Protein AF-A8ZMS3-F1 (afdb_monomer)

Secondary structure (DSSP, 8-state):
----S-SSSSSTT---TT--S---------------SS-----HHHHHHTS---HHHHHHHHHH---HHHHHHHHHHHHHHTT--HHHHHHHHT--HHHHHHHHHHHHHHHHHHHHS-----PPPSS-HHHHHHHHHHHHH--GGGGT-S-SS--HHHHHHHHHHHH-----HHHHHHHHHHTTPPPPP-----TT--HHHHHHHHHHHHHHHHHT--

Solvent-accessible surface area (backbone atoms only — not comparable to full-atom values): 14138 Å² total; per-residue (Å²): 138,87,86,75,96,76,76,82,80,77,76,81,84,80,77,77,96,74,83,85,75,92,75,90,78,84,76,82,74,84,82,79,90,64,99,70,91,76,77,77,80,69,60,66,67,56,63,53,67,74,47,89,80,60,67,69,60,48,51,52,53,50,70,73,43,84,51,65,74,51,39,50,53,53,51,44,54,49,44,47,71,76,66,48,51,70,66,58,43,22,64,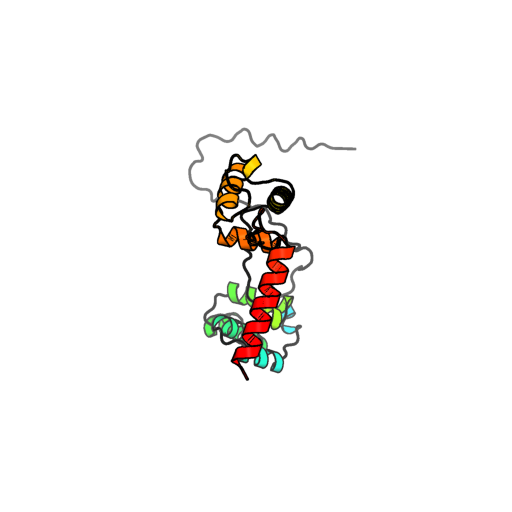75,69,70,47,54,66,70,56,52,49,54,49,50,52,34,32,72,76,44,36,72,65,44,54,63,50,76,85,77,80,76,71,79,66,92,59,52,75,66,53,51,49,52,51,52,50,45,68,74,75,52,53,41,52,82,74,75,36,99,41,89,63,91,42,47,70,57,50,30,53,52,38,31,75,73,68,73,41,89,58,55,44,71,57,48,53,50,51,37,48,78,71,72,47,77,91,76,77,87,71,90,74,60,92,84,62,54,70,64,62,52,51,54,51,55,53,50,54,53,54,54,61,59,65,78,77,114

Radius of gyration: 32.68 Å; Cα contacts (8 Å, |Δi|>4): 108; chains: 1; bounding box: 71×98×70 Å

Foldseek 3Di:
DDDDPPDPPPPPPDDDDPPPDDDPDPDDDDDDDDPPPPPPDDPLLVLLQVDDDDPVVLVVLCVVDPDLVLNLLSVLSVVVNVVDDLVVSCVVSVHDSVVSVVSSVQCSVPNSVSSNDDPPPDDPDLDDPVRLVVLVCCQVPHALVVVVDPDRHDALVSSQVVCCVPVVDHDDSVVVVVSCVVVVHDDDDDDPPPPPDDPVVVVVVVVVVVVVVVVVVD

Mean predicted aligned error: 17.51 Å

Sequence (218 aa):
MFTSRRTYLQIANNCPRNWRRSVTFTYSLPAVKWGKEQIVTLNRTQAFLDKPFDADEWQKFYYRNQQHYIRQRLTAIKLLNEGHSRTQVSEQVGCSYDTLTRWMDKYLDGGLQGLVQPIRHQKPSRLSPEEQQQLKEMVLTQRPTDYGIDRNMWTGAILAVVIEQRFEVQLKDSRIYELLSELGLSYQRAHRDYANADLNAQKEWVAAVKKTAITTIG

InterPro domains:
  IPR009057 Homedomain-like superfamily [SSF46689] (58-184)
  IPR025959 Winged helix-turn helix domain [PF13592] (151-207)
  IPR047655 Transposase IS630-like [NF033545] (73-209)

Structure (mmCIF, N/CA/C/O backbone):
data_AF-A8ZMS3-F1
#
_entry.id   AF-A8ZMS3-F1
#
loop_
_atom_site.group_PDB
_atom_site.id
_atom_site.type_symbol
_atom_site.label_atom_id
_atom_site.label_alt_id
_atom_site.label_comp_id
_atom_site.label_asym_id
_atom_site.label_entity_id
_atom_site.label_seq_id
_atom_site.pdbx_PDB_ins_code
_atom_site.Cartn_x
_atom_site.Cartn_y
_atom_site.Cartn_z
_atom_site.occupancy
_atom_site.B_iso_or_equiv
_atom_site.auth_seq_id
_atom_site.auth_comp_id
_atom_site.auth_asym_id
_atom_site.auth_atom_id
_atom_site.pdbx_PDB_model_num
ATOM 1 N N . MET A 1 1 ? -38.799 35.268 -16.397 1.00 34.97 1 MET A N 1
ATOM 2 C CA . MET A 1 1 ? -38.296 36.649 -16.242 1.00 34.97 1 MET A CA 1
ATOM 3 C C . MET A 1 1 ? -37.119 36.621 -15.284 1.00 34.97 1 MET A C 1
ATOM 5 O O . MET A 1 1 ? -37.271 36.188 -14.152 1.00 34.97 1 MET A O 1
ATOM 9 N N . PHE A 1 2 ? -35.941 36.961 -15.802 1.00 36.69 2 PHE A N 1
ATOM 10 C CA . PHE A 1 2 ? -34.654 36.986 -15.110 1.00 36.69 2 PHE A CA 1
ATOM 11 C C . PHE A 1 2 ? -34.496 38.278 -14.300 1.00 36.69 2 PHE A C 1
ATOM 13 O O . PHE A 1 2 ? -34.691 39.358 -14.850 1.00 36.69 2 PHE A O 1
ATOM 20 N N . THR A 1 3 ? -34.001 38.186 -13.067 1.00 41.06 3 THR A N 1
ATOM 21 C CA . THR A 1 3 ? -33.367 39.311 -12.357 1.00 41.06 3 THR A CA 1
ATOM 22 C C . THR A 1 3 ? -31.949 38.922 -11.921 1.00 41.06 3 THR A C 1
ATOM 24 O O . THR A 1 3 ? -31.677 38.453 -10.826 1.00 41.06 3 THR A O 1
ATOM 27 N N . SER A 1 4 ? -31.078 39.051 -12.924 1.00 33.84 4 SER A N 1
ATOM 28 C CA . SER A 1 4 ? -29.638 39.349 -12.993 1.00 33.84 4 SER A CA 1
ATOM 29 C C . SER A 1 4 ? -28.731 39.364 -11.741 1.00 33.84 4 SER A C 1
ATOM 31 O O . SER A 1 4 ? -28.945 40.076 -10.763 1.00 33.84 4 SER A O 1
ATOM 33 N N . ARG A 1 5 ? -27.577 38.702 -11.931 1.00 44.56 5 ARG A N 1
ATOM 34 C CA . ARG A 1 5 ? -26.340 38.594 -11.130 1.00 44.56 5 ARG A CA 1
ATOM 35 C C . ARG A 1 5 ? -25.535 39.908 -10.957 1.00 44.56 5 ARG A C 1
ATOM 37 O O . ARG A 1 5 ? -24.310 39.881 -11.058 1.00 44.56 5 ARG A O 1
ATOM 44 N N . ARG A 1 6 ? -26.160 41.070 -10.725 1.00 41.72 6 ARG A N 1
ATOM 45 C CA . ARG A 1 6 ? -25.458 42.380 -10.789 1.00 41.72 6 ARG A CA 1
ATOM 46 C C . ARG A 1 6 ? -25.377 43.185 -9.484 1.00 41.72 6 ARG A C 1
ATOM 48 O O . ARG A 1 6 ? -25.112 44.377 -9.541 1.00 41.72 6 ARG A O 1
ATOM 55 N N . THR A 1 7 ? -25.527 42.557 -8.320 1.00 45.03 7 THR A N 1
ATOM 56 C CA . THR A 1 7 ? -25.458 43.262 -7.017 1.00 45.03 7 THR A CA 1
ATOM 57 C C . THR A 1 7 ? -24.271 42.874 -6.131 1.00 45.03 7 THR A C 1
ATOM 59 O O . THR A 1 7 ? -24.041 43.519 -5.116 1.00 45.03 7 THR A O 1
ATOM 62 N N . TYR A 1 8 ? -23.459 41.882 -6.514 1.00 39.19 8 TYR A N 1
ATOM 63 C CA . TYR A 1 8 ? -22.364 41.390 -5.658 1.00 39.19 8 TYR A CA 1
ATOM 64 C C . TYR A 1 8 ? -20.987 42.033 -5.902 1.00 39.19 8 TYR A C 1
ATOM 66 O O . TYR A 1 8 ? -20.044 41.741 -5.174 1.00 39.19 8 TYR A O 1
ATOM 74 N N . LEU A 1 9 ? -20.851 42.939 -6.878 1.00 44.44 9 LEU A N 1
ATOM 75 C CA . LEU A 1 9 ? -19.560 43.544 -7.253 1.00 44.44 9 LEU A CA 1
ATOM 76 C C . LEU A 1 9 ? -19.356 44.997 -6.783 1.00 44.44 9 LEU A C 1
ATOM 78 O O . LEU A 1 9 ? -18.395 45.634 -7.201 1.00 44.44 9 LEU A O 1
ATOM 82 N N . GLN A 1 10 ? -20.202 45.530 -5.893 1.00 39.47 10 GLN A N 1
ATOM 83 C CA . GLN A 1 10 ? -20.071 46.918 -5.405 1.00 39.47 10 GLN A CA 1
ATOM 84 C C . GLN A 1 10 ? -19.519 47.084 -3.980 1.00 39.47 10 GLN A C 1
ATOM 86 O O . GLN A 1 10 ? -19.280 48.214 -3.570 1.00 39.47 10 GLN A O 1
ATOM 91 N N . ILE A 1 11 ? -19.229 46.007 -3.242 1.00 44.97 11 ILE A N 1
ATOM 92 C CA . ILE A 1 11 ? -18.698 46.117 -1.863 1.00 44.97 11 ILE A CA 1
ATOM 93 C C . ILE A 1 11 ? -17.160 45.959 -1.807 1.00 44.97 11 ILE A C 1
ATOM 95 O O . ILE A 1 11 ? -16.529 46.296 -0.811 1.00 44.97 11 ILE A O 1
ATOM 99 N N . ALA A 1 12 ? -16.509 45.539 -2.897 1.00 43.53 12 ALA A N 1
ATOM 100 C CA . ALA A 1 12 ? -15.079 45.205 -2.891 1.00 43.53 12 ALA A CA 1
ATOM 101 C C . ALA A 1 12 ? -14.102 46.379 -3.139 1.00 43.53 12 ALA A C 1
ATOM 103 O O . ALA A 1 12 ? -12.896 46.160 -3.099 1.00 43.53 12 ALA A O 1
ATOM 104 N N . ASN A 1 13 ? -14.572 47.612 -3.365 1.00 42.66 13 ASN A N 1
ATOM 105 C CA . ASN A 1 13 ? -13.703 48.731 -3.780 1.00 42.66 13 ASN A CA 1
ATOM 106 C C . ASN A 1 13 ? -13.554 49.869 -2.759 1.00 42.66 13 ASN A C 1
ATOM 108 O O . ASN A 1 13 ? -13.139 50.963 -3.129 1.00 42.66 13 ASN A O 1
ATOM 112 N N . ASN A 1 14 ? -13.845 49.638 -1.476 1.00 49.97 14 ASN A N 1
ATOM 113 C CA . ASN A 1 14 ? -13.653 50.674 -0.456 1.00 49.97 14 ASN A CA 1
ATOM 114 C C . ASN A 1 14 ? -13.087 50.123 0.863 1.00 49.97 14 ASN A C 1
ATOM 116 O O . ASN A 1 14 ? -13.678 50.295 1.925 1.00 49.97 14 ASN A O 1
ATOM 120 N N . CYS A 1 15 ? -11.943 49.430 0.799 1.00 39.50 15 CYS A N 1
ATOM 121 C CA . CYS A 1 15 ? -11.230 48.972 1.994 1.00 39.50 15 CYS A CA 1
ATOM 122 C C . CYS A 1 15 ? -9.892 49.731 2.157 1.00 39.50 15 CYS A C 1
ATOM 124 O O . CYS A 1 15 ? -9.019 49.620 1.290 1.00 39.50 15 CYS A O 1
ATOM 126 N N . PRO A 1 16 ? -9.708 50.518 3.235 1.00 39.72 16 PRO A N 1
ATOM 127 C CA . PRO A 1 16 ? -8.514 51.333 3.449 1.00 39.72 16 PRO A CA 1
ATOM 128 C C . PRO A 1 16 ? -7.258 50.507 3.784 1.00 39.72 16 PRO A C 1
ATOM 130 O O . PRO A 1 16 ? -7.298 49.466 4.438 1.00 39.72 16 PRO A O 1
ATOM 133 N N . ARG A 1 17 ? -6.104 51.022 3.340 1.00 45.78 17 ARG A N 1
ATOM 134 C CA . ARG A 1 17 ? -4.783 50.363 3.251 1.00 45.78 17 ARG A CA 1
ATOM 135 C C . ARG A 1 17 ? -4.076 50.017 4.582 1.00 45.78 17 ARG A C 1
ATOM 137 O O . ARG A 1 17 ? -2.930 49.580 4.526 1.00 45.78 17 ARG A O 1
ATOM 144 N N . ASN A 1 18 ? -4.693 50.192 5.758 1.00 37.78 18 ASN A N 1
ATOM 145 C CA . ASN A 1 18 ? -4.006 50.062 7.061 1.00 37.78 18 ASN A CA 1
ATOM 146 C C . ASN A 1 18 ? -4.413 48.860 7.943 1.00 37.78 18 ASN A C 1
ATOM 148 O O . ASN A 1 18 ? -3.916 48.743 9.060 1.00 37.78 18 ASN A O 1
ATOM 152 N N . TRP A 1 19 ? -5.209 47.906 7.453 1.00 40.38 19 TRP A N 1
ATOM 153 C CA . TRP A 1 19 ? -5.591 46.701 8.215 1.00 40.38 19 TRP A CA 1
ATOM 154 C C . TRP A 1 19 ? -4.560 45.554 8.127 1.00 40.38 19 TRP A C 1
ATOM 156 O O . TRP A 1 19 ? -4.887 44.400 7.862 1.00 40.38 19 TRP A O 1
ATOM 166 N N . ARG A 1 20 ? -3.280 45.861 8.390 1.00 43.69 20 ARG A N 1
ATOM 167 C CA . ARG A 1 20 ? -2.259 44.859 8.757 1.00 43.69 20 ARG A CA 1
ATOM 168 C C . ARG A 1 20 ? -2.109 44.832 10.277 1.00 43.69 20 ARG A C 1
ATOM 170 O O . ARG A 1 20 ? -1.192 45.453 10.801 1.00 43.69 20 ARG A O 1
ATOM 177 N N . ARG A 1 21 ? -3.003 44.119 10.966 1.00 36.97 21 ARG A N 1
ATOM 178 C CA . ARG A 1 21 ? -2.779 43.400 12.241 1.00 36.97 21 ARG A CA 1
ATOM 179 C C . ARG A 1 21 ? -4.127 42.871 12.746 1.00 36.97 21 ARG A C 1
ATOM 181 O O . ARG A 1 21 ? -5.060 43.638 12.929 1.00 36.97 21 ARG A O 1
ATOM 188 N N . SER A 1 22 ? -4.170 41.559 12.979 1.00 34.62 22 SER A N 1
ATOM 189 C CA . SER A 1 22 ? -5.151 40.868 13.829 1.00 34.62 22 SER A CA 1
ATOM 190 C C . SER A 1 22 ? -6.577 40.686 13.290 1.00 34.62 22 SER A C 1
ATOM 192 O O . SER A 1 22 ? -7.504 41.278 13.820 1.00 34.62 22 SER A O 1
ATOM 194 N N . VAL A 1 23 ? -6.775 39.766 12.336 1.00 34.84 23 VAL A N 1
ATOM 195 C CA . VAL A 1 23 ? -8.010 38.955 12.246 1.00 34.84 23 VAL A CA 1
ATOM 196 C C . VAL A 1 23 ? -7.633 37.572 11.707 1.00 34.84 23 VAL A C 1
ATOM 198 O O . VAL A 1 23 ? -7.021 37.462 10.645 1.00 34.84 23 VAL A O 1
ATOM 201 N N . THR A 1 24 ? -7.952 36.511 12.449 1.00 35.41 24 THR A N 1
ATOM 202 C CA . THR A 1 24 ? -7.773 35.117 12.022 1.00 35.41 24 THR A CA 1
ATOM 203 C C . THR A 1 24 ? -8.664 34.830 10.822 1.00 35.41 24 THR A C 1
ATOM 205 O O . THR A 1 24 ? -9.880 34.709 10.944 1.00 35.41 24 THR A O 1
ATOM 208 N N . PHE A 1 25 ? -8.040 34.747 9.651 1.00 30.20 25 PHE A N 1
ATOM 209 C CA . PHE A 1 25 ? -8.692 34.423 8.394 1.00 30.20 25 PHE A CA 1
ATOM 210 C C . PHE A 1 25 ? -9.037 32.929 8.376 1.00 30.20 25 PHE A C 1
ATOM 212 O O . PHE A 1 25 ? -8.154 32.074 8.289 1.00 30.20 25 PHE A O 1
ATOM 219 N N . THR A 1 26 ? -10.323 32.598 8.458 1.00 36.59 26 THR A N 1
ATOM 220 C CA . THR A 1 26 ? -10.833 31.258 8.161 1.00 36.59 26 THR A CA 1
ATOM 221 C C . THR A 1 26 ? -10.737 31.021 6.653 1.00 36.59 26 THR A C 1
ATOM 223 O O . THR A 1 26 ? -11.640 31.351 5.890 1.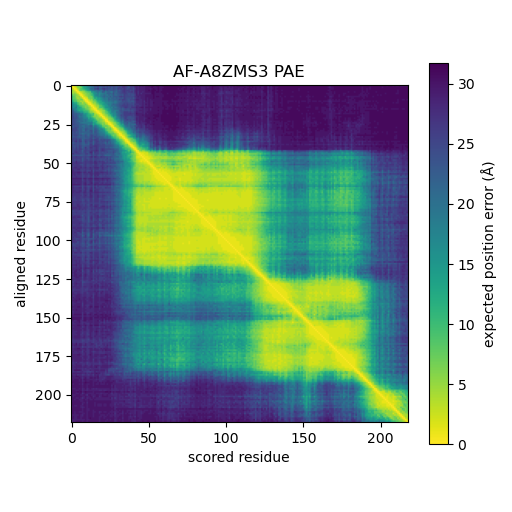00 36.59 26 THR A O 1
ATOM 226 N N . TYR A 1 27 ? -9.619 30.456 6.191 1.00 34.69 27 TYR A N 1
ATOM 227 C CA . TYR A 1 27 ? -9.530 29.957 4.820 1.00 34.69 27 TYR A CA 1
ATOM 228 C C . TYR A 1 27 ? -10.245 28.607 4.721 1.00 34.69 27 TYR A C 1
ATOM 230 O O . TYR A 1 27 ? -9.748 27.570 5.155 1.00 34.69 27 TYR A O 1
ATOM 238 N N . SER A 1 28 ? -11.428 28.656 4.110 1.00 37.72 28 SER A N 1
ATOM 239 C CA . SER A 1 28 ? -12.082 27.534 3.444 1.00 37.72 28 SER A CA 1
ATOM 240 C C . SER A 1 28 ? -11.129 26.939 2.398 1.00 37.72 28 SER A C 1
ATOM 242 O O . SER A 1 28 ? -10.925 27.527 1.337 1.00 37.72 28 SER A O 1
ATOM 244 N N . LEU A 1 29 ? -10.544 25.776 2.689 1.00 37.22 29 LEU A N 1
ATOM 245 C CA . LEU A 1 29 ? -9.852 24.953 1.694 1.00 37.22 29 LEU A CA 1
ATOM 246 C C . LEU A 1 29 ? -10.890 24.229 0.812 1.00 37.22 29 LEU A C 1
ATOM 248 O O . LEU A 1 29 ? -11.883 23.725 1.343 1.00 37.22 29 LEU A O 1
ATOM 252 N N . PRO A 1 30 ? -10.699 24.164 -0.519 1.00 31.25 30 PRO A N 1
ATOM 253 C CA . PRO A 1 30 ? -11.672 23.574 -1.426 1.00 31.25 30 PRO A CA 1
ATOM 254 C C . PRO A 1 30 ? -11.762 22.054 -1.262 1.00 31.25 30 PRO A C 1
ATOM 256 O O . PRO A 1 30 ? -10.770 21.340 -1.109 1.00 31.25 30 PRO A O 1
ATOM 259 N N . ALA A 1 31 ? -13.004 21.585 -1.315 1.00 30.45 31 ALA A N 1
ATOM 260 C CA . ALA A 1 31 ? -13.418 20.205 -1.167 1.00 30.45 31 ALA A CA 1
ATOM 261 C C . ALA A 1 31 ? -12.789 19.289 -2.229 1.00 30.45 31 ALA A C 1
ATOM 263 O O . ALA A 1 31 ? -13.113 19.356 -3.415 1.00 30.45 31 ALA A O 1
ATOM 264 N N . VAL A 1 32 ? -11.946 18.362 -1.775 1.00 32.56 32 VAL A N 1
ATOM 265 C CA . VAL A 1 32 ? -11.619 17.144 -2.520 1.00 32.56 32 VAL A CA 1
ATOM 266 C C . VAL A 1 32 ? -12.882 16.282 -2.538 1.00 32.56 32 VAL A C 1
ATOM 268 O O . VAL A 1 32 ? -13.326 15.803 -1.491 1.00 32.56 32 VAL A O 1
ATOM 271 N N . LYS A 1 33 ? -13.486 16.125 -3.722 1.00 32.88 33 LYS A N 1
ATOM 272 C CA . LYS A 1 33 ? -14.653 15.267 -3.952 1.00 32.88 33 LYS A CA 1
ATOM 273 C C . LYS A 1 33 ? -14.306 13.811 -3.630 1.00 32.88 33 LYS A C 1
ATOM 275 O O . LYS A 1 33 ? -13.751 13.098 -4.455 1.00 32.88 33 LYS A O 1
ATOM 280 N N . TRP A 1 34 ? -14.687 13.372 -2.440 1.00 29.45 34 TRP A N 1
ATOM 281 C CA . TRP A 1 34 ? -14.987 11.971 -2.167 1.00 29.45 34 TRP A CA 1
ATOM 282 C C . TRP A 1 34 ? -16.506 11.884 -2.077 1.00 29.45 34 TRP A C 1
ATOM 284 O O . TRP A 1 34 ? -17.107 12.717 -1.400 1.00 29.45 34 TRP A O 1
ATOM 294 N N . GLY A 1 35 ? -17.125 10.946 -2.795 1.00 32.25 35 GLY A N 1
ATOM 295 C CA . GLY A 1 35 ? -18.575 10.739 -2.792 1.00 32.25 35 GLY A CA 1
ATOM 296 C C . GLY A 1 35 ? -19.093 10.483 -1.375 1.00 32.25 35 GLY A C 1
ATOM 297 O O . GLY A 1 35 ? -19.033 9.363 -0.884 1.00 32.25 35 GLY A O 1
ATOM 298 N N . LYS A 1 36 ? -19.554 11.546 -0.709 1.00 37.19 36 LYS A N 1
ATOM 299 C CA . LYS A 1 36 ? -19.982 11.588 0.699 1.00 37.19 36 LYS A CA 1
ATOM 300 C C . LYS A 1 36 ? -21.463 11.960 0.839 1.00 37.19 36 LYS A C 1
ATOM 302 O O . LYS A 1 36 ? -21.862 12.506 1.859 1.00 37.19 36 LYS A O 1
ATOM 307 N N . GLU A 1 37 ? -22.290 11.686 -0.165 1.00 35.41 37 GLU A N 1
ATOM 308 C CA . GLU A 1 37 ? -23.693 12.142 -0.183 1.00 35.41 37 GLU A CA 1
ATOM 309 C C . GLU A 1 37 ? -24.714 11.115 0.346 1.00 35.41 37 GLU A C 1
ATOM 311 O O . GLU A 1 37 ? -25.909 11.250 0.104 1.00 35.41 37 GLU A O 1
ATOM 316 N N . GLN A 1 38 ? -24.288 10.113 1.127 1.00 35.47 38 GLN A N 1
ATOM 317 C CA . GLN A 1 38 ? -25.223 9.185 1.797 1.00 35.47 38 GLN A CA 1
ATOM 318 C C . GLN A 1 38 ? -24.937 8.921 3.287 1.00 35.47 38 GLN A C 1
ATOM 320 O O . GLN A 1 38 ? -25.771 8.311 3.947 1.00 35.47 38 GLN A O 1
ATOM 325 N N . ILE A 1 39 ? -23.839 9.408 3.883 1.00 42.03 39 ILE A N 1
ATOM 326 C CA . ILE A 1 39 ? -23.617 9.247 5.338 1.00 42.03 39 ILE A CA 1
ATOM 327 C C . ILE A 1 39 ? -24.180 10.467 6.069 1.00 42.03 39 ILE A C 1
ATOM 329 O O . ILE A 1 39 ? -23.466 11.260 6.683 1.00 42.03 39 ILE A O 1
ATOM 333 N N . VAL A 1 40 ? -25.492 10.645 5.957 1.00 39.50 40 VAL A N 1
ATOM 334 C CA . VAL A 1 40 ? -26.246 11.569 6.800 1.00 39.50 40 VAL A CA 1
ATOM 335 C C . VAL A 1 40 ? -26.291 10.948 8.200 1.00 39.50 40 VAL A C 1
ATOM 337 O O . VAL A 1 40 ? -27.055 10.029 8.459 1.00 39.50 40 VAL A O 1
ATOM 340 N N . THR A 1 41 ? -25.377 11.389 9.070 1.00 40.28 41 THR A N 1
ATOM 341 C CA . THR A 1 41 ? -25.438 11.284 10.543 1.00 40.28 41 THR A 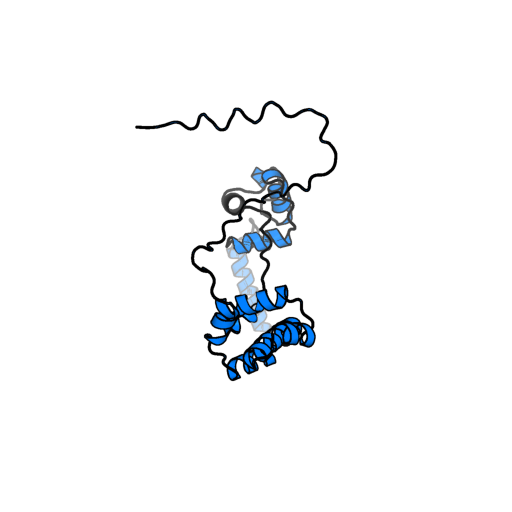CA 1
ATOM 342 C C . THR A 1 41 ? -25.977 9.969 11.124 1.00 40.28 41 THR A C 1
ATOM 344 O O . THR A 1 41 ? -26.912 9.977 11.921 1.00 40.28 41 THR A O 1
ATOM 347 N N . LEU A 1 42 ? -25.352 8.835 10.810 1.00 47.88 42 LEU A N 1
ATOM 348 C CA . LEU A 1 42 ? -25.448 7.673 11.694 1.00 47.88 42 LEU A CA 1
ATOM 349 C C . LEU A 1 42 ? -24.483 7.887 12.862 1.00 47.88 42 LEU A C 1
ATOM 351 O O . LEU A 1 42 ? -23.306 8.212 12.670 1.00 47.88 42 LEU A O 1
ATOM 355 N N . ASN A 1 43 ? -24.976 7.729 14.089 1.00 75.44 43 ASN A N 1
ATOM 356 C CA . ASN A 1 43 ? -24.116 7.612 15.257 1.00 75.44 43 ASN A CA 1
ATOM 357 C C . ASN A 1 43 ? -23.172 6.427 14.991 1.00 75.44 43 ASN A C 1
ATOM 359 O O . ASN A 1 43 ? -23.629 5.291 14.925 1.00 75.44 43 ASN A O 1
ATOM 363 N N . ARG A 1 44 ? -21.873 6.682 14.768 1.00 73.44 44 ARG A N 1
ATOM 364 C CA . ARG A 1 44 ? -20.880 5.642 14.410 1.00 73.44 44 ARG A CA 1
ATOM 365 C C . ARG A 1 44 ? -20.904 4.459 15.375 1.00 73.44 44 ARG A C 1
ATOM 367 O O . ARG A 1 44 ? -20.634 3.335 14.977 1.00 73.44 44 ARG A O 1
ATOM 374 N N . THR A 1 45 ? -21.238 4.733 16.633 1.00 76.50 45 THR A N 1
ATOM 375 C CA . THR A 1 45 ? -21.421 3.728 17.676 1.00 76.50 45 THR A CA 1
ATOM 376 C C . THR A 1 45 ? -22.568 2.777 17.341 1.00 76.50 45 THR A C 1
ATOM 378 O O . THR A 1 45 ? -22.386 1.574 17.444 1.00 76.50 45 THR A O 1
ATOM 381 N N . GLN A 1 46 ? -23.707 3.289 16.866 1.00 78.44 46 GLN A N 1
ATOM 382 C CA . GLN A 1 46 ? -24.844 2.461 16.459 1.00 78.44 46 GLN A CA 1
ATOM 383 C C . GLN A 1 46 ? -24.486 1.587 15.254 1.00 78.44 46 GLN A C 1
ATOM 385 O O . GLN A 1 46 ? -24.628 0.374 15.318 1.00 78.44 46 GLN A O 1
ATOM 390 N N . ALA A 1 47 ? -23.899 2.185 14.211 1.00 83.25 47 ALA A N 1
ATOM 391 C CA . ALA A 1 47 ? -23.475 1.445 13.020 1.00 83.25 47 ALA A CA 1
ATOM 392 C C . ALA A 1 47 ? -22.453 0.335 13.337 1.00 83.25 47 ALA A C 1
ATOM 394 O O . ALA A 1 47 ? -22.416 -0.691 12.665 1.00 83.25 47 ALA A O 1
ATOM 395 N N . PHE A 1 48 ? -21.610 0.541 14.356 1.00 85.56 48 PHE A N 1
ATOM 396 C CA . PHE A 1 48 ? -20.666 -0.467 14.832 1.00 85.56 48 PHE A CA 1
ATOM 397 C C . PHE A 1 48 ? -21.359 -1.616 15.567 1.00 85.56 48 PHE A C 1
ATOM 399 O O . PHE A 1 48 ? -21.000 -2.767 15.338 1.00 85.56 48 PHE A O 1
ATOM 406 N N . LEU A 1 49 ? -22.345 -1.311 16.415 1.00 81.94 49 LEU A N 1
ATOM 407 C CA . LEU A 1 49 ? -23.113 -2.310 17.162 1.00 81.94 49 LEU A CA 1
ATOM 408 C C . LEU A 1 49 ? -24.014 -3.157 16.255 1.00 81.94 49 LEU A C 1
ATOM 410 O O . LEU A 1 49 ? -24.173 -4.347 16.502 1.00 81.94 49 LEU A O 1
ATOM 414 N N . ASP A 1 50 ? -24.557 -2.568 15.189 1.00 83.69 50 ASP A N 1
ATOM 415 C CA . ASP A 1 50 ? -25.412 -3.277 14.228 1.00 83.69 50 ASP A CA 1
ATOM 416 C C . ASP A 1 50 ? -24.623 -4.298 13.382 1.00 83.69 50 ASP A C 1
ATOM 418 O O . ASP A 1 50 ? -25.205 -5.187 12.756 1.00 83.69 50 ASP A O 1
ATOM 422 N N . LYS A 1 51 ? -23.288 -4.185 13.339 1.00 84.50 51 LYS A N 1
ATOM 423 C CA . LYS A 1 51 ? -22.432 -5.062 12.541 1.00 84.50 51 LYS A CA 1
ATOM 424 C C . LYS A 1 51 ? -22.051 -6.320 13.334 1.00 84.50 51 LYS A C 1
ATOM 426 O O . LYS A 1 51 ? -21.390 -6.198 14.367 1.00 84.50 51 LYS A O 1
ATOM 431 N N . PRO A 1 52 ? -22.369 -7.534 12.841 1.00 83.31 52 PRO A N 1
ATOM 432 C CA . PRO A 1 52 ? -22.010 -8.764 13.536 1.00 83.31 52 PRO A CA 1
ATOM 433 C C . PRO A 1 52 ? -20.489 -8.907 13.625 1.00 83.31 52 PRO A C 1
ATOM 435 O O . PRO A 1 52 ? -19.765 -8.618 12.669 1.00 83.31 52 PRO A O 1
ATOM 438 N N . PHE A 1 53 ? -20.013 -9.356 14.782 1.00 88.56 53 PHE A N 1
ATOM 439 C CA . PHE A 1 53 ? -18.603 -9.619 15.043 1.00 88.56 53 PHE A CA 1
ATOM 440 C C . PHE A 1 53 ? -18.383 -11.118 15.199 1.00 88.56 53 PHE A C 1
ATOM 442 O O . PHE A 1 53 ? -18.918 -11.742 16.114 1.00 88.56 53 PHE A O 1
ATOM 449 N N . ASP A 1 54 ? -17.590 -11.682 14.294 1.00 90.12 54 ASP A N 1
ATOM 450 C CA . ASP A 1 54 ? -17.182 -13.080 14.340 1.00 90.12 54 ASP A CA 1
ATOM 451 C C . ASP A 1 54 ? -15.878 -13.208 15.149 1.00 90.12 54 ASP A C 1
ATOM 453 O O . ASP A 1 54 ? -14.796 -12.788 14.719 1.00 90.12 54 ASP A O 1
ATOM 457 N N . ALA A 1 55 ? -15.993 -13.773 16.353 1.00 90.56 55 ALA A N 1
ATOM 458 C CA . ALA A 1 55 ? -14.865 -13.974 17.257 1.00 90.56 55 ALA A CA 1
ATOM 459 C C . ALA A 1 55 ? -13.860 -15.017 16.731 1.00 90.56 55 ALA A C 1
ATOM 461 O O . ALA A 1 55 ? -12.652 -14.862 16.945 1.00 90.56 55 ALA A O 1
ATOM 462 N N . ASP A 1 56 ? -14.327 -16.033 16.001 1.00 91.25 56 ASP A N 1
ATOM 463 C CA . ASP A 1 56 ? -13.473 -17.076 15.427 1.00 91.25 56 ASP A CA 1
ATOM 464 C C . ASP A 1 56 ? -12.670 -16.518 14.250 1.00 91.25 56 ASP A C 1
ATOM 466 O O . ASP A 1 56 ? -11.472 -16.788 14.098 1.00 91.25 56 ASP A O 1
ATOM 470 N N . GLU A 1 57 ? -13.308 -15.698 13.413 1.00 90.12 57 GLU A N 1
ATOM 471 C CA . GLU A 1 57 ? -12.638 -14.981 12.332 1.00 90.12 57 GLU A CA 1
ATOM 472 C C . GLU A 1 57 ? -11.589 -14.004 12.886 1.00 90.12 57 GLU A C 1
ATOM 474 O O . GLU A 1 57 ? -10.445 -13.972 12.411 1.00 90.12 57 GLU A O 1
ATOM 479 N N . TRP A 1 58 ? -11.929 -13.267 13.947 1.00 93.38 58 TRP A N 1
ATOM 480 C CA . TRP A 1 58 ? -10.987 -12.389 14.639 1.00 93.38 58 TRP A CA 1
ATOM 481 C C . TRP A 1 58 ? -9.762 -13.158 15.136 1.00 93.38 58 TRP A C 1
ATOM 483 O O . TRP A 1 58 ? -8.624 -12.736 14.899 1.00 93.38 58 TRP A O 1
ATOM 493 N N . GLN A 1 59 ? -9.977 -14.318 15.761 1.00 93.44 59 GLN A N 1
ATOM 494 C CA . GLN A 1 59 ? -8.907 -15.158 16.285 1.00 93.44 59 GLN A CA 1
ATOM 495 C C . GLN A 1 59 ? -7.980 -15.643 15.162 1.00 93.44 59 GLN A C 1
ATOM 497 O O . GLN A 1 59 ? -6.753 -15.530 15.272 1.00 93.44 59 GLN A O 1
ATOM 502 N N . LYS A 1 60 ? -8.544 -16.099 14.036 1.00 93.56 60 LYS A N 1
ATOM 503 C CA . LYS A 1 60 ? -7.773 -16.487 12.842 1.00 93.56 60 LYS A CA 1
ATOM 504 C C . LYS A 1 60 ? -6.898 -15.336 12.343 1.00 93.56 60 LYS A C 1
ATOM 506 O O . LYS A 1 60 ? -5.706 -15.535 12.094 1.00 93.56 60 LYS A O 1
ATOM 511 N N . PHE A 1 61 ? -7.446 -14.125 12.224 1.00 92.31 61 PHE A N 1
ATOM 512 C CA . PHE A 1 61 ? -6.677 -12.958 11.782 1.00 92.31 61 PHE A CA 1
ATOM 513 C C . PHE A 1 61 ? -5.588 -12.547 12.775 1.00 92.31 61 PHE A C 1
ATOM 515 O O . PHE A 1 61 ? -4.490 -12.176 12.345 1.00 92.31 61 PHE A O 1
ATOM 522 N N . TYR A 1 62 ? -5.860 -12.642 14.075 1.00 92.06 62 TYR A N 1
ATOM 523 C CA . TYR A 1 62 ? -4.916 -12.285 15.129 1.00 92.06 62 TYR A CA 1
ATOM 524 C C . TYR A 1 62 ? -3.668 -13.183 15.127 1.00 92.06 62 TYR A C 1
ATOM 526 O O . TYR A 1 62 ? -2.540 -12.689 15.227 1.00 92.06 62 TYR A O 1
ATOM 534 N N . TYR A 1 63 ? -3.849 -14.497 14.956 1.00 91.50 63 TYR A N 1
ATOM 535 C CA . TYR A 1 63 ? -2.730 -15.445 14.914 1.00 91.50 63 TYR A CA 1
ATOM 536 C C . TYR A 1 63 ? -2.014 -15.477 13.563 1.00 91.50 63 TYR A C 1
ATOM 538 O O . TYR A 1 63 ? -0.788 -15.607 13.527 1.00 91.50 63 TYR A O 1
ATOM 546 N N . ARG A 1 64 ? -2.741 -15.288 12.453 1.00 92.25 64 ARG A N 1
ATOM 547 C CA . ARG A 1 64 ? -2.145 -15.218 11.109 1.00 92.25 64 ARG A CA 1
ATOM 548 C C . ARG A 1 64 ? -1.210 -14.018 10.948 1.00 92.25 64 ARG A C 1
ATOM 550 O O . ARG A 1 64 ? -0.195 -14.123 10.265 1.00 92.25 64 ARG A O 1
ATOM 557 N N . ASN A 1 65 ? -1.538 -12.880 11.560 1.00 89.38 65 ASN A N 1
ATOM 558 C CA . ASN A 1 65 ? -0.760 -11.651 11.433 1.00 89.38 65 ASN A CA 1
ATOM 559 C C . ASN A 1 65 ? 0.123 -11.424 12.668 1.00 89.38 65 ASN A C 1
ATOM 561 O O . ASN A 1 65 ? -0.362 -11.095 13.746 1.00 89.38 65 ASN A O 1
ATOM 565 N N . GLN A 1 66 ? 1.442 -11.543 12.500 1.00 88.31 66 GLN A N 1
ATOM 566 C CA . GLN A 1 66 ? 2.421 -11.306 13.576 1.00 88.31 66 GLN A CA 1
ATOM 567 C C . GLN A 1 66 ? 2.780 -9.821 13.760 1.00 88.31 66 GLN A C 1
ATOM 569 O O . GLN A 1 66 ? 3.414 -9.445 14.740 1.00 88.31 66 GLN A O 1
ATOM 574 N N . GLN A 1 67 ? 2.377 -8.961 12.822 1.00 90.31 67 GLN A N 1
ATOM 575 C CA . GLN A 1 67 ? 2.713 -7.540 12.848 1.00 90.31 67 GLN A CA 1
ATOM 576 C C . GLN A 1 67 ? 1.995 -6.822 13.998 1.00 90.31 67 GLN A C 1
ATOM 578 O O . GLN A 1 67 ? 0.763 -6.817 14.064 1.00 90.31 67 GLN A O 1
ATOM 583 N N . HIS A 1 68 ? 2.763 -6.160 14.868 1.00 89.94 68 HIS A N 1
ATOM 584 C CA . HIS A 1 68 ? 2.248 -5.513 16.080 1.00 89.94 68 HIS A CA 1
ATOM 585 C C . HIS A 1 68 ? 1.114 -4.517 15.794 1.00 89.94 68 HIS A C 1
ATOM 587 O O . HIS A 1 68 ? 0.067 -4.567 16.433 1.00 89.94 68 HIS A O 1
ATOM 593 N N . TYR A 1 69 ? 1.268 -3.671 14.770 1.00 89.62 69 TYR A N 1
ATOM 594 C CA . TYR A 1 69 ? 0.256 -2.673 14.410 1.00 89.62 69 TYR A CA 1
ATOM 595 C C . TYR A 1 69 ? -1.071 -3.294 13.935 1.00 89.62 69 TYR A C 1
ATOM 597 O O . TYR A 1 69 ? -2.123 -2.676 14.083 1.00 89.62 69 TYR A O 1
ATOM 605 N N . ILE A 1 70 ? -1.048 -4.506 13.362 1.00 91.81 70 ILE A N 1
ATOM 606 C CA . ILE A 1 70 ? -2.266 -5.226 12.954 1.00 91.81 70 ILE A CA 1
ATOM 607 C C . ILE A 1 70 ? -2.963 -5.784 14.192 1.00 91.81 70 ILE A C 1
ATOM 609 O O . ILE A 1 70 ? -4.175 -5.632 14.337 1.00 91.81 70 ILE A O 1
ATOM 613 N N . ARG A 1 71 ? -2.198 -6.372 15.118 1.00 93.12 71 ARG A N 1
ATOM 614 C CA . ARG A 1 71 ? -2.734 -6.877 16.385 1.00 93.12 71 ARG A CA 1
ATOM 615 C C . ARG A 1 71 ? -3.340 -5.768 17.231 1.00 93.12 71 ARG A C 1
ATOM 617 O O . ARG A 1 71 ? -4.435 -5.958 17.734 1.00 93.12 71 ARG A O 1
ATOM 624 N N . GLN A 1 72 ? -2.701 -4.602 17.315 1.00 93.06 72 GLN A N 1
ATOM 625 C CA . GLN A 1 72 ? -3.267 -3.438 18.006 1.00 93.06 72 GLN A CA 1
ATOM 626 C C . GLN A 1 72 ? -4.640 -3.042 17.450 1.00 93.06 72 GLN A C 1
ATOM 628 O O . GLN A 1 72 ? -5.577 -2.844 18.218 1.00 93.06 72 GLN A O 1
ATOM 633 N N . ARG A 1 73 ? -4.784 -2.983 16.118 1.00 93.31 73 ARG A N 1
ATOM 634 C CA . ARG A 1 73 ? -6.071 -2.694 15.463 1.00 93.31 73 ARG A CA 1
ATOM 635 C C . ARG A 1 73 ? -7.129 -3.733 15.807 1.00 93.31 73 ARG A C 1
ATOM 637 O O . ARG A 1 73 ? -8.244 -3.374 16.169 1.00 93.31 73 ARG A O 1
ATOM 644 N N . LEU A 1 74 ? -6.773 -5.012 15.698 1.00 93.62 74 LEU A N 1
ATOM 645 C CA . LEU A 1 74 ? -7.669 -6.125 16.005 1.00 93.62 74 LEU A CA 1
ATOM 646 C C . LEU A 1 74 ? -8.100 -6.101 17.475 1.00 93.62 74 LEU A C 1
ATOM 648 O O . LEU A 1 74 ? -9.290 -6.225 17.753 1.00 93.62 74 LEU A O 1
ATOM 652 N N . THR A 1 75 ? -7.169 -5.892 18.407 1.00 93.94 75 THR A N 1
ATOM 653 C CA . THR A 1 75 ? -7.467 -5.760 19.839 1.00 93.94 75 THR A CA 1
ATOM 654 C C . THR A 1 75 ? -8.402 -4.584 20.105 1.00 93.94 75 THR A C 1
ATOM 656 O O . THR A 1 75 ? -9.364 -4.743 20.845 1.00 93.94 75 THR A O 1
ATOM 659 N N . ALA A 1 76 ? -8.182 -3.430 19.465 1.00 94.31 76 ALA A N 1
ATOM 660 C CA . ALA A 1 76 ? -9.050 -2.266 19.631 1.00 94.31 76 ALA A CA 1
ATOM 661 C C . ALA A 1 76 ? -10.505 -2.556 19.227 1.00 94.31 76 ALA A C 1
ATOM 663 O O . ALA A 1 76 ? -11.425 -2.226 19.969 1.00 94.31 76 ALA A O 1
ATOM 664 N N . ILE A 1 77 ? -10.720 -3.208 18.079 1.00 93.31 77 ILE A N 1
ATOM 665 C CA . ILE A 1 77 ? -12.069 -3.571 17.618 1.00 93.31 77 ILE A CA 1
ATOM 666 C C . ILE A 1 77 ? -12.713 -4.621 18.529 1.00 93.31 77 ILE A C 1
ATOM 668 O O . ILE A 1 77 ? -13.903 -4.515 18.816 1.00 93.31 77 ILE A O 1
ATOM 672 N N . LYS A 1 78 ? -11.936 -5.587 19.033 1.00 93.69 78 LYS A N 1
ATOM 673 C CA . LYS A 1 78 ? -12.429 -6.572 20.003 1.00 93.69 78 LYS A CA 1
ATOM 674 C C . LYS A 1 78 ? -12.918 -5.901 21.290 1.00 93.69 78 LYS A C 1
ATOM 676 O O . LYS A 1 78 ? -14.043 -6.151 21.701 1.00 93.69 78 LYS A O 1
ATOM 681 N N . LEU A 1 79 ? -12.122 -5.003 21.876 1.00 92.25 79 LEU A N 1
ATOM 682 C CA . LEU A 1 79 ? -12.498 -4.289 23.104 1.00 92.25 79 LEU A CA 1
ATOM 683 C C . LEU A 1 79 ? -13.759 -3.432 22.912 1.00 92.25 79 LEU A C 1
ATOM 685 O O . LEU A 1 79 ? -14.607 -3.372 23.800 1.00 92.25 79 LEU A O 1
ATOM 689 N N . LEU A 1 80 ? -13.906 -2.800 21.742 1.00 91.06 80 LEU A N 1
ATOM 690 C CA . LEU A 1 80 ? -15.123 -2.061 21.394 1.00 91.06 80 LEU A CA 1
ATOM 691 C C . LEU A 1 80 ? -16.346 -2.980 21.284 1.00 91.06 80 LEU A C 1
ATOM 693 O O . LEU A 1 80 ? -17.436 -2.577 21.679 1.00 91.06 80 LEU A O 1
ATOM 697 N N . ASN A 1 81 ? -16.182 -4.201 20.767 1.00 89.56 81 ASN A N 1
ATOM 698 C CA . ASN A 1 81 ? -17.270 -5.176 20.701 1.00 89.56 81 ASN A CA 1
ATOM 699 C C . ASN A 1 81 ? -17.673 -5.698 22.089 1.00 89.56 81 ASN A C 1
ATOM 701 O O . ASN A 1 81 ? -18.853 -5.871 22.364 1.00 89.56 81 ASN A O 1
ATOM 705 N N . GLU A 1 82 ? -16.703 -5.839 22.994 1.00 88.62 82 GLU A N 1
ATOM 706 C CA . GLU A 1 82 ? -16.927 -6.168 24.409 1.00 88.62 82 GLU A CA 1
ATOM 707 C C . GLU A 1 82 ? -17.625 -5.037 25.198 1.00 88.62 82 GLU A C 1
ATOM 709 O O . GLU A 1 82 ? -17.916 -5.200 26.380 1.00 88.62 82 GLU A O 1
ATOM 714 N N . GL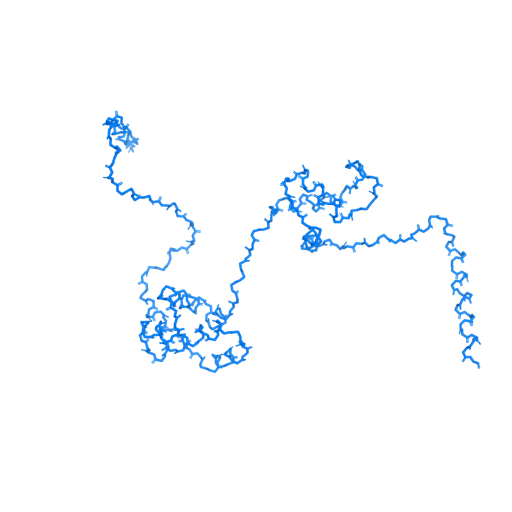Y A 1 83 ? -17.909 -3.892 24.564 1.00 87.44 83 GLY A N 1
ATOM 715 C CA . GLY A 1 83 ? -18.670 -2.787 25.152 1.00 87.44 83 GLY A CA 1
ATOM 716 C C . GLY A 1 83 ? -17.827 -1.717 25.850 1.00 87.44 83 GLY A C 1
ATOM 717 O O . GLY A 1 83 ? -18.386 -0.824 26.489 1.00 87.44 83 GLY A O 1
ATOM 718 N N . HIS A 1 84 ? -16.497 -1.760 25.726 1.00 88.19 84 HIS A N 1
ATOM 719 C CA . HIS A 1 84 ? -15.629 -0.730 26.298 1.00 88.19 84 HIS A CA 1
ATOM 720 C C . HIS A 1 84 ? -15.851 0.621 25.615 1.00 88.19 84 HIS A C 1
ATOM 722 O O . HIS A 1 84 ? -16.092 0.713 24.405 1.00 88.19 84 HIS A O 1
ATOM 728 N N . SER A 1 85 ? -15.719 1.704 26.382 1.00 88.69 85 SER A N 1
ATOM 729 C CA . SER A 1 85 ? -15.851 3.041 25.817 1.00 88.69 85 SER A CA 1
ATOM 730 C C . SER A 1 85 ? -14.657 3.373 24.919 1.00 88.69 85 SER A C 1
ATOM 732 O O . SER A 1 85 ? -13.530 2.918 25.118 1.00 88.69 85 SER A O 1
ATOM 734 N N . ARG A 1 86 ? -14.875 4.232 23.922 1.00 88.12 86 ARG A N 1
ATOM 735 C CA . ARG A 1 86 ? -13.816 4.629 22.978 1.00 88.12 86 ARG A CA 1
ATOM 736 C C . ARG A 1 86 ? -12.617 5.283 23.671 1.00 88.12 86 ARG A C 1
ATOM 738 O O . ARG A 1 86 ? -11.498 5.130 23.194 1.00 88.12 86 ARG A O 1
ATOM 745 N N . THR A 1 87 ? -12.839 5.989 24.780 1.00 90.19 87 THR A N 1
ATOM 746 C CA . THR A 1 87 ? -11.760 6.593 25.574 1.00 90.19 87 THR A CA 1
ATOM 747 C C . THR A 1 87 ? -10.932 5.520 26.276 1.00 90.19 87 THR A C 1
ATOM 749 O O . THR A 1 87 ? -9.715 5.498 26.102 1.00 90.19 87 THR A O 1
ATOM 752 N N . GLN A 1 88 ? -11.581 4.557 26.937 1.00 90.56 88 GLN A N 1
ATOM 753 C CA . GLN A 1 88 ? -10.908 3.422 27.581 1.00 90.56 88 GLN A CA 1
ATOM 754 C C . GLN A 1 88 ? -10.079 2.612 26.580 1.00 90.56 88 GLN A C 1
ATOM 756 O O . GLN A 1 88 ? -8.910 2.328 26.826 1.00 90.56 88 GLN A O 1
ATOM 761 N N . VAL A 1 89 ? -10.645 2.300 25.409 1.00 93.25 89 VAL A N 1
ATOM 762 C CA . VAL A 1 89 ? -9.923 1.561 24.361 1.00 93.25 89 VAL A CA 1
ATOM 763 C C . VAL A 1 89 ? -8.720 2.351 23.847 1.00 93.25 89 VAL A C 1
ATOM 765 O O . VAL A 1 89 ? -7.658 1.774 23.615 1.00 93.25 89 VAL A O 1
ATOM 768 N N . SER A 1 90 ? -8.860 3.669 23.678 1.00 92.69 90 SER A N 1
ATOM 769 C CA . SER A 1 90 ? -7.761 4.521 23.214 1.00 92.69 90 SER A CA 1
ATOM 770 C C . SER A 1 90 ? -6.583 4.538 24.194 1.00 92.69 90 SER A C 1
ATOM 772 O O . SER A 1 90 ? -5.436 4.412 23.764 1.00 92.69 90 SER A O 1
ATOM 774 N N . GLU A 1 91 ? -6.868 4.581 25.498 1.00 91.06 91 GLU A N 1
ATOM 775 C CA . GLU A 1 91 ? -5.868 4.523 26.567 1.00 91.06 91 GLU A CA 1
ATOM 776 C C . GLU A 1 91 ? -5.225 3.134 26.661 1.00 91.06 91 GLU A C 1
ATOM 778 O O . GLU A 1 91 ? -4.002 3.023 26.683 1.00 91.06 91 GLU A O 1
ATOM 783 N N . GLN A 1 92 ? -6.030 2.068 26.626 1.00 92.25 92 GLN A N 1
ATOM 784 C CA . GLN A 1 92 ? -5.553 0.690 26.761 1.00 92.25 92 GLN A CA 1
ATOM 785 C C . GLN A 1 92 ? -4.691 0.234 25.575 1.00 92.25 92 GLN A C 1
ATOM 787 O O . GLN A 1 92 ? -3.701 -0.472 25.757 1.00 92.25 92 GLN A O 1
ATOM 792 N N . VAL A 1 93 ? -5.060 0.617 24.350 1.00 91.75 93 VAL A N 1
ATOM 793 C CA . VAL A 1 93 ? -4.309 0.261 23.132 1.00 91.75 93 VAL A CA 1
ATOM 794 C C . VAL A 1 93 ? -3.167 1.252 22.864 1.00 91.75 93 VAL A C 1
ATOM 796 O O . VAL A 1 93 ? -2.252 0.943 22.097 1.00 91.75 93 VAL A O 1
ATOM 799 N N . GLY A 1 94 ? -3.194 2.430 23.495 1.00 91.88 94 GLY A N 1
ATOM 800 C CA . GLY A 1 94 ? -2.206 3.489 23.301 1.00 91.88 94 GLY A CA 1
ATOM 801 C C . GLY A 1 94 ? -2.327 4.167 21.935 1.00 91.88 94 GLY A C 1
ATOM 802 O O . GLY A 1 94 ? -1.327 4.373 21.249 1.00 91.88 94 GLY A O 1
ATOM 803 N N . CYS A 1 95 ? -3.549 4.480 21.496 1.00 91.12 95 CYS A N 1
ATOM 804 C CA . CYS A 1 95 ? -3.808 5.141 20.213 1.00 91.12 95 CYS A CA 1
ATOM 805 C C . CYS A 1 95 ? -4.638 6.419 20.389 1.00 91.12 9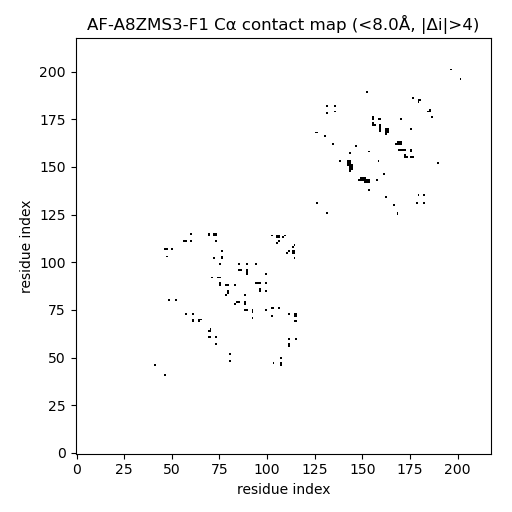5 CYS A C 1
ATOM 807 O O . CYS A 1 95 ? -5.371 6.567 21.359 1.00 91.12 95 CYS A O 1
ATOM 809 N N . SER A 1 96 ? -4.538 7.364 19.448 1.00 92.25 96 SER A N 1
ATOM 810 C CA . SER A 1 96 ? -5.366 8.574 19.500 1.00 92.25 96 SER A CA 1
ATOM 811 C C . SER A 1 96 ? -6.827 8.274 19.157 1.00 92.25 96 SER A C 1
ATOM 813 O O . SER A 1 96 ? -7.125 7.360 18.381 1.00 92.25 96 SER A O 1
ATOM 815 N N . TYR A 1 97 ? -7.742 9.102 19.662 1.00 88.56 97 TYR A N 1
ATOM 816 C CA . TYR A 1 97 ? -9.174 8.982 19.380 1.00 88.56 97 TYR A CA 1
ATOM 817 C C . TYR A 1 97 ? -9.486 8.982 17.871 1.00 88.56 97 TYR A C 1
ATOM 819 O O . TYR A 1 97 ? -10.279 8.170 17.388 1.00 88.56 97 TYR A O 1
ATOM 827 N N . ASP A 1 98 ? -8.814 9.834 17.091 1.00 89.75 98 ASP A N 1
ATOM 828 C CA . ASP A 1 98 ? -8.956 9.872 15.629 1.00 89.75 98 ASP A CA 1
ATOM 829 C C . ASP A 1 98 ? -8.470 8.585 14.958 1.00 89.75 98 ASP A C 1
ATOM 831 O O . ASP A 1 98 ? -9.070 8.111 13.992 1.00 89.75 98 ASP A O 1
ATOM 835 N N . THR A 1 99 ? -7.391 7.995 15.475 1.00 90.88 99 THR A N 1
ATOM 836 C CA . THR A 1 99 ? -6.852 6.732 14.961 1.00 90.88 99 THR A CA 1
ATOM 837 C C . THR A 1 99 ? -7.839 5.596 15.196 1.00 90.88 99 THR A C 1
ATOM 839 O O . THR A 1 99 ? -8.148 4.860 14.259 1.00 90.88 99 THR A O 1
ATOM 842 N N . LEU A 1 100 ? -8.398 5.514 16.407 1.00 91.94 100 LEU A N 1
ATOM 843 C CA . LEU A 1 100 ? -9.445 4.553 16.741 1.00 91.94 100 LEU A CA 1
ATOM 844 C C . LEU A 1 100 ? -10.676 4.735 15.842 1.00 91.94 100 LEU A C 1
ATOM 846 O O . LEU A 1 100 ? -11.209 3.763 15.316 1.00 91.94 100 LEU A O 1
ATOM 850 N N . THR A 1 101 ? -11.079 5.983 15.593 1.00 90.31 101 THR A N 1
ATOM 851 C CA . THR A 1 101 ? -12.204 6.307 14.702 1.00 90.31 101 THR A CA 1
ATOM 852 C C . THR A 1 101 ? -11.959 5.811 13.279 1.00 90.31 101 THR A C 1
ATOM 854 O O . THR A 1 101 ? -12.815 5.154 12.699 1.00 90.31 101 THR A O 1
ATOM 857 N N . ARG A 1 102 ? -10.759 6.036 12.732 1.00 90.00 102 ARG A N 1
ATOM 858 C CA . ARG A 1 102 ? -10.380 5.534 11.400 1.00 90.00 102 ARG A CA 1
ATOM 859 C C . ARG A 1 102 ? -10.368 4.008 11.328 1.00 90.00 102 ARG A C 1
ATOM 861 O O . ARG A 1 102 ? -10.646 3.444 10.272 1.00 90.00 102 ARG A O 1
ATOM 868 N N . TRP A 1 103 ? -9.994 3.330 12.412 1.00 92.06 103 TRP A N 1
ATOM 869 C CA . TRP A 1 103 ? -10.040 1.868 12.481 1.00 92.06 103 TRP A CA 1
ATOM 870 C C . TRP A 1 103 ? -11.478 1.354 12.517 1.00 92.06 103 TRP A C 1
ATOM 872 O O . TRP A 1 103 ? -11.778 0.396 11.810 1.00 92.06 103 TRP A O 1
ATOM 882 N N . MET A 1 104 ? -12.365 2.022 13.261 1.00 90.94 104 MET A N 1
ATOM 883 C CA . MET A 1 104 ? -13.801 1.732 13.237 1.00 90.94 104 MET A CA 1
ATOM 884 C C . MET A 1 104 ? -14.383 1.915 11.835 1.00 90.94 104 MET A C 1
ATOM 886 O O . MET A 1 104 ? -15.019 0.996 11.336 1.00 90.94 104 MET A O 1
ATOM 890 N N . ASP A 1 105 ? -14.114 3.043 11.172 1.00 89.38 105 ASP A N 1
ATOM 891 C CA . ASP A 1 105 ? -14.612 3.307 9.814 1.00 89.38 105 ASP A CA 1
ATOM 892 C C . ASP A 1 105 ? -14.137 2.211 8.832 1.00 89.38 105 ASP A C 1
ATOM 894 O O . ASP A 1 105 ? -14.924 1.657 8.071 1.00 89.38 105 ASP A O 1
ATOM 898 N N . LYS A 1 106 ? -12.868 1.785 8.921 1.00 88.75 106 LYS A N 1
ATOM 899 C CA . LYS A 1 106 ? -12.335 0.661 8.126 1.00 88.75 106 LYS A CA 1
ATOM 900 C C . LYS A 1 106 ? -13.019 -0.673 8.413 1.00 88.75 106 LYS A C 1
ATOM 902 O O . LYS A 1 106 ? -13.220 -1.467 7.494 1.00 88.75 106 LYS A O 1
ATOM 907 N N . TYR A 1 107 ? -13.327 -0.941 9.678 1.00 90.69 107 TYR A N 1
ATOM 908 C CA . TYR A 1 107 ? -14.069 -2.134 10.064 1.00 90.69 107 TYR A CA 1
ATOM 909 C C . TYR A 1 107 ? -15.506 -2.085 9.533 1.00 90.69 107 TYR A C 1
ATOM 911 O O . TYR A 1 107 ? -16.011 -3.095 9.045 1.00 90.69 107 TYR A O 1
ATOM 919 N N . LEU A 1 108 ? -16.156 -0.920 9.554 1.00 88.38 108 LEU A N 1
ATOM 920 C CA . LEU A 1 108 ? -17.490 -0.729 8.986 1.00 88.38 108 LEU A CA 1
ATOM 921 C C . LEU A 1 108 ? -17.498 -0.954 7.469 1.00 88.38 108 LEU A C 1
ATOM 923 O O . LEU A 1 108 ? -18.341 -1.715 6.995 1.00 88.38 108 LEU A O 1
ATOM 927 N N . ASP A 1 109 ? -16.510 -0.428 6.745 1.00 87.50 109 ASP A N 1
ATOM 928 C CA . ASP A 1 109 ? -16.414 -0.570 5.287 1.00 87.50 109 ASP A CA 1
ATOM 929 C C . ASP A 1 109 ? -16.060 -2.000 4.841 1.00 87.50 109 ASP A C 1
ATOM 931 O O . ASP A 1 109 ? -16.661 -2.531 3.911 1.00 87.50 109 ASP A O 1
ATOM 935 N N . GLY A 1 110 ? -15.078 -2.640 5.488 1.00 84.94 110 GLY A N 1
ATOM 936 C CA . GLY A 1 110 ? -14.466 -3.880 4.981 1.00 84.94 110 GLY A CA 1
ATOM 937 C C . GLY A 1 110 ? -14.402 -5.049 5.966 1.00 84.94 110 GLY A C 1
ATOM 938 O O . GLY A 1 110 ? -13.768 -6.060 5.668 1.00 84.94 110 GLY A O 1
ATOM 939 N N . GLY A 1 111 ? -15.005 -4.917 7.149 1.00 90.31 111 GLY A N 1
ATOM 940 C CA . GLY A 1 111 ? -14.977 -5.943 8.196 1.00 90.31 111 GLY A CA 1
ATOM 941 C C . GLY A 1 111 ? -13.575 -6.183 8.762 1.00 90.31 111 GLY A C 1
ATOM 942 O O . GLY A 1 111 ? -12.686 -5.328 8.675 1.00 90.31 111 GLY A O 1
ATOM 943 N N . LEU A 1 112 ? -13.358 -7.370 9.335 1.00 90.50 112 LEU A N 1
ATOM 944 C CA . LEU A 1 112 ? -12.051 -7.773 9.868 1.00 90.50 112 LEU A CA 1
ATOM 945 C C . LEU A 1 112 ? -10.987 -7.851 8.766 1.00 90.50 112 LEU A C 1
ATOM 947 O O . LEU A 1 112 ? -9.851 -7.416 8.966 1.00 90.50 112 LEU A O 1
ATOM 951 N N . GLN A 1 113 ? -11.366 -8.310 7.570 1.00 88.88 113 GLN A N 1
ATOM 952 C CA . GLN A 1 113 ? -10.461 -8.364 6.427 1.00 88.88 113 GLN A CA 1
ATOM 953 C C . GLN A 1 113 ? -9.976 -6.963 6.021 1.00 88.88 113 GLN A C 1
ATOM 955 O O . GLN A 1 113 ? -8.772 -6.753 5.867 1.00 88.88 113 GLN A O 1
ATOM 960 N N . GLY A 1 114 ? -10.878 -5.985 5.893 1.00 85.62 114 GLY A N 1
ATOM 961 C CA . GLY A 1 114 ? -10.535 -4.600 5.545 1.00 85.62 114 GLY A CA 1
ATOM 962 C C . GLY A 1 114 ? -9.684 -3.886 6.601 1.00 85.62 114 GLY A C 1
ATOM 963 O O . GLY A 1 114 ? -8.870 -3.018 6.268 1.00 85.62 114 GLY A O 1
ATOM 964 N N . LEU A 1 115 ? -9.813 -4.284 7.869 1.00 87.88 115 LEU A N 1
ATOM 965 C CA . LEU A 1 115 ? -8.994 -3.770 8.967 1.00 87.88 115 LEU A CA 1
ATOM 966 C C . LEU A 1 115 ? -7.539 -4.268 8.901 1.00 87.88 115 LEU A C 1
ATOM 968 O O . LEU A 1 115 ? -6.601 -3.500 9.153 1.00 87.88 115 LEU A O 1
ATOM 972 N N . VAL A 1 116 ? -7.364 -5.548 8.564 1.00 88.88 116 VAL A N 1
ATOM 973 C CA . VAL A 1 116 ? -6.059 -6.215 8.441 1.00 88.88 116 VAL A CA 1
ATOM 974 C C . VAL A 1 116 ? -5.337 -5.806 7.162 1.00 88.88 116 VAL A C 1
ATOM 976 O O . VAL A 1 116 ? -4.105 -5.782 7.142 1.00 88.88 116 VAL A O 1
ATOM 979 N N . GLN A 1 117 ? -6.077 -5.458 6.105 1.00 85.56 117 GLN A N 1
ATOM 980 C CA . GLN A 1 117 ? -5.475 -5.068 4.837 1.00 85.56 117 GLN A CA 1
ATOM 981 C C . GLN A 1 117 ? -4.472 -3.914 5.025 1.00 85.56 117 GLN A C 1
ATOM 983 O O . GLN A 1 117 ? -4.812 -2.854 5.578 1.00 85.56 117 GLN A O 1
ATOM 988 N N . PRO A 1 118 ? -3.217 -4.095 4.570 1.00 74.88 118 PRO A N 1
ATOM 989 C CA . PRO A 1 118 ? -2.222 -3.046 4.655 1.00 74.88 118 PRO A CA 1
ATOM 990 C C . PRO A 1 118 ? -2.671 -1.870 3.793 1.00 74.88 118 PRO A C 1
ATOM 992 O O . PRO A 1 118 ? -3.113 -2.033 2.655 1.00 74.88 118 PRO A O 1
ATOM 995 N N . ILE A 1 119 ? -2.536 -0.661 4.335 1.00 68.38 119 ILE A N 1
ATOM 996 C CA . ILE A 1 119 ? -2.737 0.551 3.546 1.00 68.38 119 ILE A CA 1
ATOM 997 C C . ILE A 1 119 ? -1.559 0.628 2.582 1.00 68.38 119 ILE A C 1
ATOM 999 O O . ILE A 1 119 ? -0.462 1.043 2.953 1.00 68.38 119 ILE A O 1
ATOM 1003 N N . ARG A 1 120 ? -1.771 0.190 1.341 1.00 65.88 120 ARG A N 1
ATOM 1004 C CA . ARG A 1 120 ? -0.794 0.389 0.280 1.00 65.88 120 ARG A CA 1
ATOM 1005 C C . ARG A 1 120 ? -0.935 1.824 -0.200 1.00 65.88 120 ARG A C 1
ATOM 1007 O O . ARG A 1 120 ? -1.815 2.140 -0.994 1.00 65.88 120 ARG A O 1
ATOM 1014 N N . HIS A 1 121 ? -0.068 2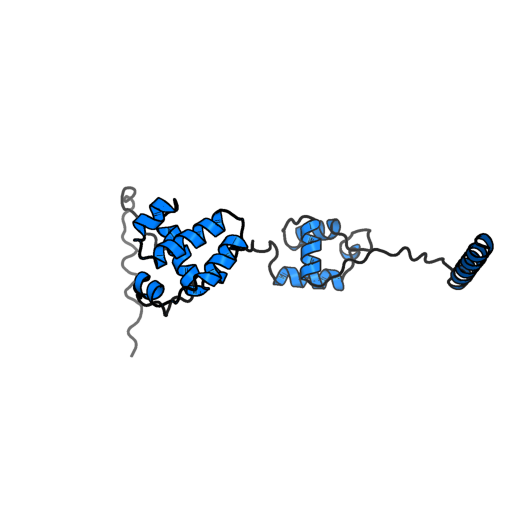.697 0.297 1.00 63.31 121 HIS A N 1
ATOM 1015 C CA . HIS A 1 121 ? 0.119 4.003 -0.316 1.00 63.31 121 HIS A CA 1
ATOM 1016 C C . HIS A 1 121 ? 0.716 3.770 -1.701 1.00 63.31 121 HIS A C 1
ATOM 1018 O O . HIS A 1 121 ? 1.907 3.491 -1.841 1.00 63.31 121 HIS A O 1
ATOM 1024 N N . GLN A 1 122 ? -0.127 3.814 -2.727 1.00 60.22 122 GLN A N 1
ATOM 1025 C CA . GLN A 1 122 ? 0.363 3.876 -4.092 1.00 60.22 122 GLN A CA 1
ATOM 1026 C C . GLN A 1 122 ? 1.014 5.244 -4.246 1.00 60.22 122 GLN A C 1
ATOM 1028 O O . GLN A 1 122 ? 0.347 6.276 -4.176 1.00 60.22 122 GLN A O 1
ATOM 1033 N N . LYS A 1 123 ? 2.340 5.262 -4.368 1.00 63.28 123 LYS A N 1
ATOM 1034 C CA . LYS A 1 123 ? 3.035 6.480 -4.761 1.00 63.28 123 LYS A CA 1
ATOM 1035 C C . LYS A 1 123 ? 2.605 6.770 -6.201 1.00 63.28 123 LYS A C 1
ATOM 1037 O O . LYS A 1 123 ? 2.691 5.843 -7.009 1.00 63.28 123 LYS A O 1
ATOM 1042 N N . PRO A 1 124 ? 2.132 7.987 -6.529 1.00 65.69 124 PRO A N 1
ATOM 1043 C CA . PRO A 1 124 ? 1.828 8.312 -7.914 1.00 65.69 124 PRO A CA 1
ATOM 1044 C C . PRO A 1 124 ? 3.074 8.012 -8.751 1.00 65.69 124 PRO A C 1
ATOM 1046 O O . PRO A 1 124 ? 4.191 8.383 -8.365 1.00 65.69 124 PRO A O 1
ATOM 1049 N N . SER A 1 125 ? 2.888 7.255 -9.834 1.00 71.06 125 SER A N 1
ATOM 1050 C CA . SER A 1 125 ? 3.968 7.003 -10.785 1.00 71.06 125 SER A CA 1
ATOM 1051 C C . SER A 1 125 ? 4.494 8.356 -11.254 1.00 71.06 125 SER A C 1
ATOM 1053 O O . SER A 1 125 ? 3.715 9.285 -11.456 1.00 71.06 125 SER A O 1
ATOM 1055 N N . ARG A 1 126 ? 5.817 8.487 -11.387 1.00 79.31 126 ARG A N 1
ATOM 1056 C CA . ARG A 1 126 ? 6.417 9.739 -11.872 1.00 79.31 126 ARG A CA 1
ATOM 1057 C C . ARG A 1 126 ? 6.029 10.042 -13.320 1.00 79.31 126 ARG A C 1
ATOM 1059 O O . ARG A 1 126 ? 6.130 11.191 -13.709 1.00 79.31 126 ARG A O 1
ATOM 1066 N N . LEU A 1 127 ? 5.602 9.019 -14.063 1.00 81.56 127 LEU A N 1
ATOM 1067 C CA . LEU A 1 127 ? 5.052 9.150 -15.405 1.00 81.56 127 LEU A CA 1
ATOM 1068 C C . LEU A 1 127 ? 3.530 9.018 -15.360 1.00 81.56 127 LEU A C 1
ATOM 1070 O O . LEU A 1 127 ? 3.004 8.045 -14.800 1.00 81.56 127 LEU A O 1
ATOM 1074 N N . SER A 1 128 ? 2.847 9.967 -15.991 1.00 84.50 128 SER A N 1
ATOM 1075 C CA . SER A 1 128 ? 1.417 9.935 -16.286 1.00 84.50 128 SER A CA 1
ATOM 1076 C C . SER A 1 128 ? 1.059 8.696 -17.124 1.00 84.50 128 SER A C 1
ATOM 1078 O O . SER A 1 128 ? 1.895 8.215 -17.894 1.00 84.50 128 SER A O 1
ATOM 1080 N N . PRO A 1 129 ? -0.171 8.156 -17.028 1.00 84.50 129 PRO A N 1
ATOM 1081 C CA . PRO A 1 129 ? -0.621 7.062 -17.892 1.00 84.50 129 PRO A CA 1
ATOM 1082 C C . PRO A 1 129 ? -0.435 7.343 -19.392 1.00 84.50 129 PRO A C 1
ATOM 1084 O O . PRO A 1 129 ? -0.089 6.439 -20.149 1.00 84.50 129 PRO A O 1
ATOM 1087 N N . GLU A 1 130 ? -0.611 8.597 -19.817 1.00 86.25 130 GLU A N 1
ATOM 1088 C CA . GLU A 1 130 ? -0.408 9.018 -21.210 1.00 86.25 130 GLU A CA 1
ATOM 1089 C C . GLU A 1 130 ? 1.065 8.904 -21.627 1.00 86.25 130 GLU A C 1
ATOM 1091 O O . GLU A 1 130 ? 1.380 8.354 -22.681 1.00 86.25 130 GLU A O 1
ATOM 1096 N N . GLU A 1 131 ? 1.981 9.346 -20.766 1.00 86.94 131 GLU A N 1
ATOM 1097 C CA . GLU A 1 131 ? 3.429 9.272 -20.997 1.00 86.94 131 GLU A CA 1
ATOM 1098 C C . GLU A 1 131 ? 3.918 7.822 -21.017 1.00 86.94 131 GLU A C 1
ATOM 1100 O O . GLU A 1 131 ? 4.769 7.458 -21.824 1.00 86.94 131 GLU A O 1
ATOM 1105 N N . GLN A 1 132 ? 3.344 6.962 -20.172 1.00 87.19 132 GLN A N 1
ATOM 1106 C CA . GLN A 1 132 ? 3.638 5.528 -20.178 1.00 87.19 132 GLN A CA 1
ATOM 1107 C C . GLN A 1 132 ? 3.217 4.869 -21.498 1.00 87.19 132 GLN A C 1
ATOM 1109 O O . GLN A 1 132 ? 3.947 4.028 -22.029 1.00 87.19 132 GLN A O 1
ATOM 1114 N N . GLN A 1 133 ? 2.075 5.270 -22.061 1.00 87.31 133 GLN A N 1
ATOM 1115 C CA . GLN A 1 133 ? 1.625 4.771 -23.356 1.00 87.31 133 GLN A CA 1
ATOM 1116 C C . GLN A 1 133 ? 2.514 5.279 -24.500 1.00 87.31 133 GLN A C 1
ATOM 1118 O O . GLN A 1 133 ? 2.886 4.492 -25.371 1.00 87.31 133 GLN A O 1
ATOM 1123 N N . GLN A 1 134 ? 2.927 6.550 -24.465 1.00 87.94 134 GLN A N 1
ATOM 1124 C CA . GLN A 1 134 ? 3.889 7.096 -25.429 1.00 87.94 134 GLN A CA 1
ATOM 1125 C C . GLN A 1 134 ? 5.250 6.396 -25.342 1.00 87.94 134 GLN A C 1
ATOM 1127 O O . GLN A 1 134 ? 5.858 6.095 -26.368 1.00 87.94 134 GLN A O 1
ATOM 1132 N N . LEU A 1 135 ? 5.720 6.090 -24.128 1.00 88.06 135 LEU A N 1
ATOM 1133 C CA . LEU A 1 135 ? 6.943 5.320 -23.910 1.00 88.06 135 LEU A CA 1
ATOM 1134 C C . LEU A 1 135 ? 6.823 3.912 -24.509 1.00 88.06 135 LEU A C 1
ATOM 1136 O O . LEU A 1 135 ? 7.751 3.443 -25.166 1.00 88.06 135 LEU A O 1
ATOM 1140 N N . LYS A 1 136 ? 5.677 3.245 -24.324 1.00 88.56 136 LYS A N 1
ATOM 1141 C CA . LYS A 1 136 ? 5.408 1.928 -24.917 1.00 88.56 136 LYS A CA 1
ATOM 1142 C C . LYS A 1 136 ? 5.451 1.974 -26.443 1.00 88.56 136 LYS A C 1
ATOM 1144 O O . LYS A 1 136 ? 6.096 1.128 -27.056 1.00 88.56 136 LYS A O 1
ATOM 1149 N N . GLU A 1 137 ? 4.783 2.950 -27.048 1.00 87.88 137 GLU A N 1
ATOM 1150 C CA . GLU A 1 137 ? 4.766 3.125 -28.502 1.00 87.88 137 GLU A CA 1
ATOM 1151 C C . GLU A 1 137 ? 6.168 3.409 -29.051 1.00 87.88 137 GLU A C 1
ATOM 1153 O O . GLU A 1 137 ? 6.587 2.782 -30.022 1.00 87.88 137 GLU A O 1
ATOM 1158 N N . MET A 1 138 ? 6.933 4.273 -28.380 1.00 87.00 138 MET A N 1
ATOM 1159 C CA . MET A 1 138 ? 8.317 4.593 -28.733 1.00 87.00 138 MET A CA 1
ATOM 1160 C C . MET A 1 138 ? 9.209 3.346 -28.749 1.00 87.00 138 MET A C 1
ATOM 1162 O O . MET A 1 138 ? 9.914 3.105 -29.724 1.00 87.00 138 MET A O 1
ATOM 1166 N N . VAL A 1 139 ? 9.148 2.522 -27.699 1.00 86.06 139 VAL A N 1
ATOM 1167 C CA . VAL A 1 139 ? 9.965 1.301 -27.587 1.00 86.06 139 VAL A CA 1
ATOM 1168 C C . VAL A 1 139 ? 9.622 0.275 -28.675 1.00 86.06 139 VAL A C 1
ATOM 1170 O O . VAL A 1 139 ? 10.499 -0.480 -29.092 1.00 86.06 139 VAL A O 1
ATOM 1173 N N . LEU A 1 140 ? 8.369 0.241 -29.142 1.00 84.44 140 LEU A N 1
ATOM 1174 C CA . LEU A 1 140 ? 7.905 -0.692 -30.176 1.00 84.44 140 LEU A CA 1
ATOM 1175 C C . LEU A 1 140 ? 8.170 -0.212 -31.608 1.00 84.44 140 LEU A C 1
ATOM 1177 O O . LEU A 1 140 ? 8.377 -1.039 -32.494 1.00 84.44 140 LEU A O 1
ATOM 1181 N N . THR A 1 141 ? 8.124 1.099 -31.850 1.00 84.62 141 THR A N 1
ATOM 1182 C CA . THR A 1 141 ? 8.172 1.674 -33.206 1.00 84.62 141 THR A CA 1
ATOM 1183 C C . THR A 1 141 ? 9.548 2.197 -33.596 1.00 84.62 141 THR A C 1
ATOM 1185 O O . THR A 1 141 ? 9.869 2.218 -34.783 1.00 84.62 141 THR A O 1
ATOM 1188 N N . GLN A 1 142 ? 10.367 2.603 -32.625 1.00 84.19 142 GLN A N 1
ATOM 1189 C CA . GLN A 1 142 ? 11.615 3.323 -32.870 1.00 84.19 142 GLN A CA 1
ATOM 1190 C C . GLN A 1 142 ? 12.829 2.555 -32.355 1.00 84.19 142 GLN A C 1
ATOM 1192 O O . GLN A 1 142 ? 12.739 1.682 -31.484 1.00 84.19 142 GLN A O 1
ATOM 1197 N N . ARG A 1 143 ? 13.995 2.899 -32.898 1.00 81.94 143 ARG A N 1
ATOM 1198 C CA . ARG A 1 143 ? 15.292 2.360 -32.485 1.00 81.94 143 ARG A CA 1
ATOM 1199 C C . ARG A 1 143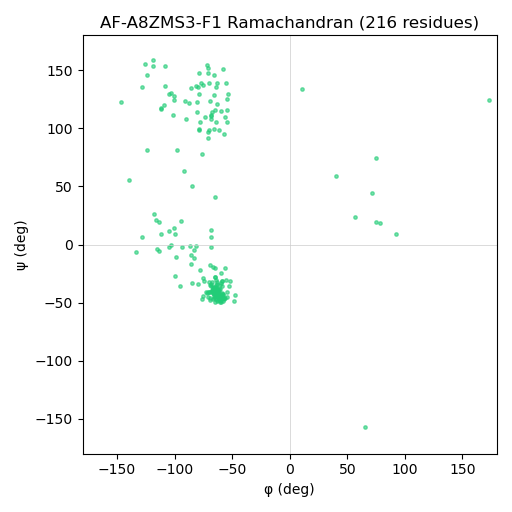 ? 16.083 3.433 -31.736 1.00 81.94 143 ARG A C 1
ATOM 1201 O O . ARG A 1 143 ? 15.917 4.616 -32.021 1.00 81.94 143 ARG A O 1
ATOM 1208 N N . PRO A 1 144 ? 17.006 3.062 -30.830 1.00 80.38 144 PRO A N 1
ATOM 1209 C CA . PRO A 1 144 ? 17.855 4.059 -30.176 1.00 80.38 144 PRO A CA 1
ATOM 1210 C C . PRO A 1 144 ? 18.715 4.861 -31.168 1.00 80.38 144 PRO A C 1
ATOM 1212 O O . PRO A 1 144 ? 19.074 6.003 -30.891 1.00 80.38 144 PRO A O 1
ATOM 1215 N N . THR A 1 145 ? 18.994 4.296 -32.346 1.00 78.94 145 THR A N 1
ATOM 1216 C CA . THR A 1 145 ? 19.692 4.968 -33.449 1.00 78.94 145 THR A CA 1
ATOM 1217 C C . THR A 1 145 ? 18.963 6.224 -33.933 1.00 78.94 145 THR A C 1
ATOM 1219 O O . THR A 1 145 ? 19.621 7.204 -34.271 1.00 78.94 145 THR A O 1
ATOM 1222 N N . ASP A 1 146 ? 17.625 6.244 -33.884 1.00 78.75 146 ASP A N 1
ATOM 1223 C CA . ASP A 1 146 ? 16.809 7.410 -34.268 1.00 78.75 146 ASP A CA 1
ATOM 1224 C C . ASP A 1 146 ? 17.015 8.596 -33.307 1.00 78.75 146 ASP A C 1
ATOM 1226 O O . ASP A 1 146 ? 16.763 9.747 -33.653 1.00 78.75 146 ASP A O 1
ATOM 1230 N N . TYR A 1 147 ? 17.530 8.314 -32.109 1.00 75.00 147 TYR A N 1
ATOM 1231 C CA . TYR A 1 147 ? 17.850 9.282 -31.062 1.00 75.00 147 TYR A CA 1
ATOM 1232 C C . TYR A 1 147 ? 19.349 9.622 -31.006 1.00 75.00 147 TYR A C 1
ATOM 1234 O O . TYR A 1 147 ? 19.821 10.192 -30.025 1.00 75.00 147 TYR A O 1
ATOM 1242 N N . GLY A 1 148 ? 20.120 9.259 -32.039 1.00 77.94 148 GLY A N 1
ATOM 1243 C CA . GLY A 1 148 ? 21.559 9.535 -32.111 1.00 77.94 148 GLY A CA 1
ATOM 1244 C C . GLY A 1 148 ? 22.416 8.643 -31.208 1.00 77.94 148 GLY A C 1
ATOM 1245 O O . GLY A 1 148 ? 23.554 8.993 -30.901 1.00 77.94 148 GLY A O 1
ATOM 1246 N N . ILE A 1 149 ? 21.887 7.496 -30.766 1.00 80.69 149 ILE A N 1
ATOM 1247 C CA . ILE A 1 149 ? 22.602 6.548 -29.907 1.00 80.69 149 ILE A CA 1
ATOM 1248 C C . ILE A 1 149 ? 23.132 5.396 -30.764 1.00 80.69 149 ILE A C 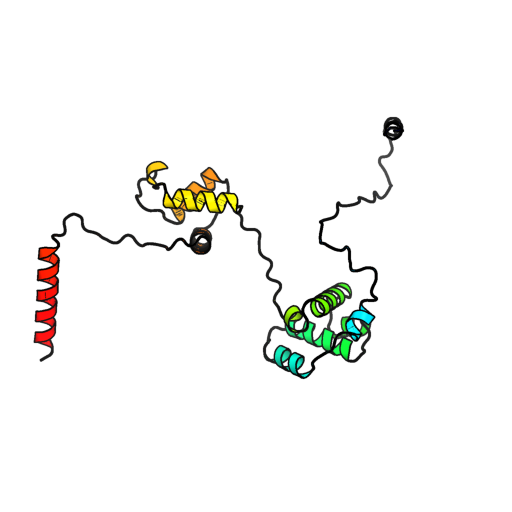1
ATOM 1250 O O . ILE A 1 149 ? 22.364 4.680 -31.399 1.00 80.69 149 ILE A O 1
ATOM 1254 N N . ASP A 1 150 ? 24.444 5.157 -30.709 1.00 74.31 150 ASP A N 1
ATOM 1255 C CA . ASP A 1 150 ? 25.170 4.135 -31.493 1.00 74.31 150 ASP A CA 1
ATOM 1256 C C . ASP A 1 150 ? 24.837 2.671 -31.107 1.00 74.31 150 ASP A C 1
ATOM 1258 O O . ASP A 1 150 ? 25.519 1.716 -31.467 1.00 74.31 150 ASP A O 1
ATOM 1262 N N . ARG A 1 151 ? 23.783 2.449 -30.314 1.00 75.31 151 ARG A N 1
ATOM 1263 C CA . ARG A 1 151 ? 23.348 1.111 -29.902 1.00 75.31 151 ARG A CA 1
ATOM 1264 C C . ARG A 1 151 ? 22.053 0.733 -30.598 1.00 75.31 151 ARG A C 1
ATOM 1266 O O . ARG A 1 151 ? 21.091 1.486 -30.594 1.00 75.31 151 ARG A O 1
ATOM 1273 N N . A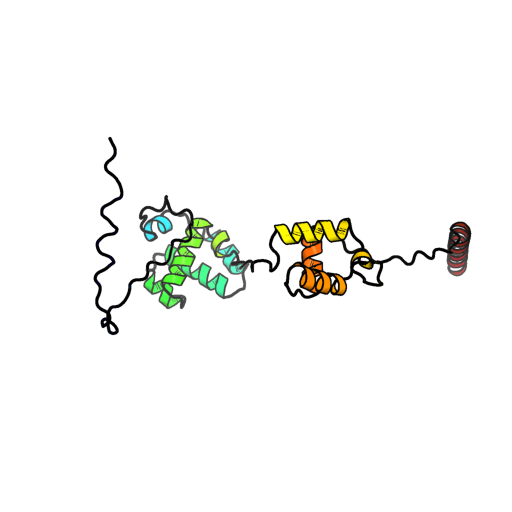SN A 1 152 ? 21.981 -0.506 -31.072 1.00 74.31 152 ASN A N 1
ATOM 1274 C CA . ASN A 1 152 ? 20.793 -1.019 -31.763 1.00 74.31 152 ASN A CA 1
ATOM 1275 C C . ASN A 1 152 ? 19.683 -1.519 -30.818 1.00 74.31 152 ASN A C 1
ATOM 1277 O O . ASN A 1 152 ? 18.617 -1.903 -31.291 1.00 74.31 152 ASN A O 1
ATOM 1281 N N . MET A 1 153 ? 19.912 -1.548 -29.499 1.00 79.19 153 MET A N 1
ATOM 1282 C CA . MET A 1 153 ? 18.991 -2.144 -28.523 1.00 79.19 153 MET A CA 1
ATOM 1283 C C . MET A 1 153 ? 18.668 -1.189 -27.374 1.00 79.19 153 MET A C 1
ATOM 1285 O O . MET A 1 153 ? 19.565 -0.590 -26.773 1.00 79.19 153 MET A O 1
ATOM 1289 N N . TRP A 1 154 ? 17.385 -1.120 -27.015 1.00 83.69 154 TRP A N 1
ATOM 1290 C CA . TRP A 1 154 ? 16.914 -0.413 -25.829 1.00 83.69 154 TRP A CA 1
ATOM 1291 C C . TRP A 1 154 ? 17.488 -1.052 -24.558 1.00 83.69 154 TRP A C 1
ATOM 1293 O O . TRP A 1 154 ? 17.285 -2.231 -24.277 1.00 83.69 154 TRP A O 1
ATOM 1303 N N . THR A 1 155 ? 18.225 -0.261 -23.783 1.00 84.62 155 THR A N 1
ATOM 1304 C CA . THR A 1 155 ? 18.742 -0.631 -22.455 1.00 84.62 155 THR A CA 1
ATOM 1305 C C . THR A 1 155 ? 18.159 0.334 -21.425 1.00 84.62 155 THR A C 1
ATOM 1307 O O . THR A 1 155 ? 17.857 1.471 -21.780 1.00 84.62 155 THR A O 1
ATOM 1310 N N . GLY A 1 156 ? 18.036 -0.074 -20.156 1.00 85.31 156 GLY A N 1
ATOM 1311 C CA . GLY A 1 156 ? 17.539 0.792 -19.074 1.00 85.31 156 GLY A CA 1
ATOM 1312 C C . GLY A 1 156 ? 18.212 2.170 -19.035 1.00 85.31 156 GLY A C 1
ATOM 1313 O O . GLY A 1 156 ? 17.513 3.174 -19.071 1.00 85.31 156 GLY A O 1
ATOM 1314 N N . ALA A 1 157 ? 19.546 2.222 -19.098 1.00 85.94 157 ALA A N 1
ATOM 1315 C CA . ALA A 1 157 ? 20.300 3.480 -19.130 1.00 85.94 157 ALA A CA 1
ATOM 1316 C C . ALA A 1 157 ? 19.977 4.371 -20.346 1.00 85.94 157 ALA A C 1
ATOM 1318 O O . ALA A 1 157 ? 19.888 5.587 -20.219 1.00 85.94 157 ALA A O 1
ATOM 1319 N N . ILE A 1 158 ? 19.763 3.775 -21.525 1.00 87.06 158 ILE A N 1
ATOM 1320 C CA . ILE A 1 158 ? 19.372 4.512 -22.737 1.00 87.06 158 ILE A CA 1
ATOM 1321 C C . ILE A 1 158 ? 17.975 5.103 -22.560 1.00 87.06 158 ILE A C 1
ATOM 1323 O O . ILE A 1 158 ? 17.748 6.276 -22.842 1.00 87.06 158 ILE A O 1
ATOM 1327 N N . LEU A 1 159 ? 17.042 4.292 -22.064 1.00 88.06 159 LEU A N 1
ATOM 1328 C CA . LEU A 1 159 ? 15.681 4.738 -21.800 1.00 88.06 159 LEU A CA 1
ATOM 1329 C C . LEU A 1 159 ? 15.647 5.818 -20.720 1.00 88.06 159 LEU A C 1
ATOM 1331 O O . LEU A 1 159 ? 14.846 6.731 -20.838 1.00 88.06 159 LEU A O 1
ATOM 1335 N N . ALA A 1 160 ? 16.524 5.769 -19.715 1.00 89.44 160 ALA A N 1
ATOM 1336 C CA . ALA A 1 160 ? 16.620 6.813 -18.699 1.00 89.44 160 ALA A CA 1
ATOM 1337 C C . ALA A 1 160 ? 16.954 8.174 -19.324 1.00 89.44 160 ALA A C 1
ATOM 1339 O O . ALA A 1 160 ? 16.267 9.150 -19.039 1.00 89.44 160 ALA A O 1
ATOM 1340 N N . VAL A 1 161 ? 17.940 8.214 -20.228 1.00 87.62 161 VAL A N 1
ATOM 1341 C CA . VAL A 1 161 ? 18.333 9.438 -20.944 1.00 87.62 161 VAL A CA 1
ATOM 1342 C C . VAL A 1 161 ? 17.197 9.949 -21.830 1.00 87.62 161 VAL A C 1
ATOM 1344 O O . VAL A 1 161 ? 16.867 11.129 -21.783 1.00 87.62 161 VAL A O 1
ATOM 1347 N N . VAL A 1 162 ? 16.557 9.070 -22.606 1.00 87.75 162 VAL A N 1
ATOM 1348 C CA . VAL A 1 162 ? 15.457 9.473 -23.500 1.00 87.75 162 VAL A CA 1
ATOM 1349 C C . VAL A 1 162 ? 14.234 9.949 -22.708 1.00 87.75 162 VAL A C 1
ATOM 1351 O O . VAL A 1 162 ? 13.594 10.926 -23.091 1.00 87.75 162 VAL A O 1
ATOM 1354 N N . ILE A 1 163 ? 13.919 9.299 -21.584 1.00 88.75 163 ILE A N 1
ATOM 1355 C CA . ILE A 1 163 ? 12.814 9.703 -20.706 1.00 88.75 163 ILE A CA 1
ATOM 1356 C C . ILE A 1 163 ? 13.109 11.057 -20.057 1.00 88.75 163 ILE A C 1
ATOM 1358 O O . ILE A 1 163 ? 12.220 11.903 -20.003 1.00 88.75 163 ILE A O 1
ATOM 1362 N N . GLU A 1 164 ? 14.341 11.288 -19.607 1.00 89.12 164 GLU A N 1
ATOM 1363 C CA . GLU A 1 164 ? 14.752 12.580 -19.055 1.00 89.12 164 GLU A CA 1
ATOM 1364 C C . GLU A 1 164 ? 14.661 13.694 -20.106 1.00 89.12 164 GLU A C 1
ATOM 1366 O O . GLU A 1 164 ? 14.130 14.759 -19.817 1.00 89.12 164 GLU A O 1
ATOM 1371 N N . GLN A 1 165 ? 15.094 13.437 -21.342 1.00 85.94 165 GLN A N 1
ATOM 1372 C CA . GLN A 1 165 ? 15.030 14.419 -22.429 1.00 85.94 165 GLN A CA 1
ATOM 1373 C C . GLN A 1 165 ? 13.600 14.740 -22.881 1.00 85.94 165 GLN A C 1
ATOM 1375 O O . GLN A 1 165 ? 13.323 15.872 -23.266 1.00 85.94 165 GLN A O 1
ATOM 1380 N N . ARG A 1 166 ? 12.702 13.747 -22.884 1.00 85.62 166 ARG A N 1
ATOM 1381 C CA . ARG A 1 166 ? 11.357 13.879 -23.464 1.00 85.62 166 ARG A CA 1
ATOM 1382 C C . ARG A 1 166 ? 10.281 14.251 -22.449 1.00 85.62 166 ARG A C 1
ATOM 1384 O O . ARG A 1 166 ? 9.343 14.957 -22.804 1.00 85.62 166 ARG A O 1
ATOM 1391 N N . PHE A 1 167 ? 10.395 13.745 -21.225 1.00 86.50 167 PHE A N 1
ATOM 1392 C CA . PHE A 1 167 ? 9.391 13.914 -20.172 1.00 86.50 167 PHE A CA 1
ATOM 1393 C C . PHE A 1 167 ? 9.918 14.724 -18.979 1.00 86.50 167 PHE A C 1
ATOM 1395 O O . PHE A 1 167 ? 9.163 14.966 -18.047 1.00 86.50 167 PHE A O 1
ATOM 1402 N N . GLU A 1 168 ? 11.199 15.120 -18.966 1.00 85.81 168 GLU A N 1
ATOM 1403 C CA . GLU A 1 168 ? 11.843 15.833 -17.844 1.00 85.81 168 GLU A CA 1
ATOM 1404 C C . GLU A 1 168 ? 11.762 15.065 -16.506 1.00 85.81 168 GLU A C 1
ATOM 1406 O O . GLU A 1 168 ? 11.872 15.624 -15.412 1.00 85.81 168 GLU A O 1
ATOM 1411 N N . VAL A 1 169 ? 11.595 13.738 -16.578 1.00 87.06 169 VAL A N 1
ATOM 1412 C CA . VAL A 1 169 ? 11.486 12.855 -15.414 1.00 87.06 169 VAL A CA 1
ATOM 1413 C C . VAL A 1 169 ? 12.732 11.992 -15.284 1.00 87.06 169 VAL A C 1
ATOM 1415 O O . VAL A 1 169 ? 13.007 11.125 -16.107 1.00 87.06 169 VAL A O 1
ATOM 1418 N N . GLN A 1 170 ? 13.425 12.120 -14.156 1.00 87.50 170 GLN A N 1
ATOM 1419 C CA . GLN A 1 170 ? 14.515 11.210 -13.819 1.00 87.50 170 GLN A CA 1
ATOM 1420 C C . GLN A 1 170 ? 13.983 9.896 -13.235 1.00 87.50 170 GLN A C 1
ATOM 1422 O O . GLN A 1 170 ? 13.309 9.874 -12.193 1.00 87.50 170 GLN A O 1
ATOM 1427 N N . LEU A 1 171 ? 14.331 8.777 -13.868 1.00 87.12 171 LEU A N 1
ATOM 1428 C CA . LEU A 1 171 ? 14.037 7.425 -13.395 1.00 87.12 171 LEU A CA 1
ATOM 1429 C C . LEU A 1 171 ? 15.320 6.609 -13.265 1.00 87.12 171 LEU A C 1
ATOM 1431 O O . LEU A 1 171 ? 16.247 6.747 -14.050 1.00 87.12 171 LEU A O 1
ATOM 1435 N N . LYS A 1 172 ? 15.351 5.727 -12.262 1.00 88.62 172 LYS A N 1
ATOM 1436 C CA . LYS A 1 172 ? 16.400 4.710 -12.145 1.00 88.62 172 LYS A CA 1
ATOM 1437 C C . LYS A 1 172 ? 16.103 3.559 -13.100 1.00 88.62 172 LYS A C 1
ATOM 1439 O O . LYS A 1 172 ? 14.939 3.180 -13.235 1.00 88.62 172 LYS A O 1
ATOM 1444 N N . ASP A 1 173 ? 17.146 2.923 -13.620 1.00 88.00 173 ASP A N 1
ATOM 1445 C CA . ASP A 1 173 ? 17.069 1.740 -14.486 1.00 88.00 173 ASP A CA 1
ATOM 1446 C C . ASP A 1 173 ? 16.123 0.662 -13.943 1.00 88.00 173 ASP A C 1
ATOM 1448 O O . ASP A 1 173 ? 15.295 0.133 -14.680 1.00 88.00 173 ASP A O 1
ATOM 1452 N N . SER A 1 174 ? 16.182 0.379 -12.636 1.00 87.88 174 SER A N 1
ATOM 1453 C CA . SER A 1 174 ? 15.305 -0.607 -11.992 1.00 87.88 174 SER A CA 1
ATOM 1454 C C . SER A 1 174 ? 13.822 -0.270 -12.169 1.00 87.88 174 SER A C 1
ATOM 1456 O O . SER A 1 174 ? 13.032 -1.141 -12.522 1.00 87.88 174 SER A O 1
ATOM 1458 N N . ARG A 1 175 ? 13.447 1.006 -11.999 1.00 88.31 175 ARG A N 1
ATOM 1459 C CA . ARG A 1 175 ? 12.060 1.454 -12.170 1.00 88.31 175 ARG A CA 1
ATOM 1460 C C . ARG A 1 175 ? 11.637 1.416 -13.634 1.00 88.31 175 ARG A C 1
ATOM 1462 O O . ARG A 1 175 ? 10.473 1.162 -13.910 1.00 88.31 175 ARG A O 1
ATOM 1469 N N . ILE A 1 176 ? 12.559 1.652 -14.564 1.00 88.06 176 ILE A N 1
ATOM 1470 C CA . ILE A 1 176 ? 12.279 1.548 -16.000 1.00 88.06 176 ILE A CA 1
ATOM 1471 C C . ILE A 1 176 ? 11.948 0.099 -16.362 1.00 88.06 176 ILE A C 1
ATOM 1473 O O . ILE A 1 176 ? 10.946 -0.136 -17.026 1.00 88.06 176 ILE A O 1
ATOM 1477 N N . TYR A 1 177 ? 12.715 -0.882 -15.879 1.00 88.19 177 TYR A N 1
ATOM 1478 C CA . TYR A 1 177 ? 12.392 -2.294 -16.116 1.00 88.19 177 TYR A CA 1
ATOM 1479 C C . TYR A 1 177 ? 11.054 -2.709 -15.489 1.00 88.19 177 TYR A C 1
ATOM 1481 O O . TYR A 1 177 ? 10.283 -3.419 -16.133 1.00 88.19 177 TYR A O 1
ATOM 1489 N N . GLU A 1 178 ? 10.741 -2.232 -14.279 1.00 87.25 178 GLU A N 1
ATOM 1490 C CA . GLU A 1 178 ? 9.419 -2.433 -13.671 1.00 87.25 178 GLU A CA 1
ATOM 1491 C C . GLU A 1 178 ? 8.303 -1.827 -14.535 1.00 87.25 178 GLU A C 1
ATOM 1493 O O . GLU A 1 178 ? 7.335 -2.517 -14.839 1.00 87.25 178 GLU A O 1
ATOM 1498 N N . LEU A 1 179 ? 8.457 -0.580 -14.995 1.00 87.44 179 LEU A N 1
ATOM 1499 C CA . LEU A 1 179 ? 7.496 0.090 -15.878 1.00 87.44 179 LEU A CA 1
ATOM 1500 C C . LEU A 1 179 ? 7.285 -0.675 -17.186 1.00 87.44 179 LEU A C 1
ATOM 1502 O O . LEU A 1 179 ? 6.151 -0.872 -17.608 1.00 87.44 179 LEU A O 1
ATOM 1506 N N . LEU A 1 180 ? 8.360 -1.142 -17.822 1.00 87.00 180 LEU A N 1
ATOM 1507 C CA . LEU A 1 180 ? 8.259 -1.947 -19.040 1.00 87.00 180 LEU A CA 1
ATOM 1508 C C . LEU A 1 180 ? 7.489 -3.249 -18.781 1.00 87.00 180 LEU A C 1
ATOM 1510 O O . LEU A 1 180 ? 6.639 -3.621 -19.590 1.00 87.00 180 LEU A O 1
ATOM 1514 N N . SER A 1 181 ? 7.722 -3.898 -17.634 1.00 85.06 181 SER A N 1
ATOM 1515 C CA . SER A 1 181 ? 6.981 -5.102 -17.242 1.00 85.06 181 SER A CA 1
ATOM 1516 C C . SER A 1 181 ? 5.500 -4.822 -16.948 1.00 85.06 181 SER A C 1
ATOM 1518 O O . SER A 1 181 ? 4.645 -5.579 -17.402 1.00 85.06 181 SER A O 1
ATOM 1520 N N . GLU A 1 182 ? 5.182 -3.703 -16.282 1.00 85.31 182 GLU A N 1
ATOM 1521 C CA . GLU A 1 182 ? 3.810 -3.224 -16.042 1.00 85.31 182 GLU A CA 1
ATOM 1522 C C . GLU A 1 182 ? 3.077 -2.960 -17.370 1.00 85.31 182 GLU A C 1
ATOM 1524 O O . GLU A 1 182 ? 1.885 -3.236 -17.494 1.00 85.31 182 GLU A O 1
ATOM 1529 N N . LEU A 1 183 ? 3.803 -2.495 -18.391 1.00 85.06 183 LEU A N 1
ATOM 1530 C CA . LEU A 1 183 ? 3.298 -2.235 -19.742 1.00 85.06 183 LEU A CA 1
ATOM 1531 C C . LEU A 1 183 ? 3.206 -3.488 -20.633 1.00 85.06 183 LEU A C 1
ATOM 1533 O O . LEU A 1 183 ? 2.750 -3.392 -21.783 1.00 85.06 183 LEU A O 1
ATOM 1537 N N . GLY A 1 184 ? 3.601 -4.655 -20.115 1.00 84.38 184 GLY A N 1
ATOM 1538 C CA . GLY A 1 184 ? 3.565 -5.940 -20.816 1.00 84.38 184 GLY A CA 1
ATOM 1539 C C . GLY A 1 184 ? 4.710 -6.149 -21.811 1.00 84.38 184 GLY A C 1
ATOM 1540 O O . GLY A 1 184 ? 4.597 -6.992 -22.696 1.00 84.38 184 GLY A O 1
ATOM 1541 N N . LEU A 1 185 ? 5.798 -5.383 -21.702 1.00 82.50 185 LEU A N 1
ATOM 1542 C CA . LEU A 1 185 ? 6.989 -5.547 -22.530 1.00 82.50 185 LEU A CA 1
ATOM 1543 C C . LEU A 1 185 ? 7.974 -6.496 -21.837 1.00 82.50 185 LEU A C 1
ATOM 1545 O O . LEU A 1 185 ? 8.396 -6.268 -20.702 1.00 82.50 185 LEU A O 1
ATOM 1549 N N . SER A 1 186 ? 8.358 -7.570 -22.526 1.00 74.25 186 SER A N 1
ATOM 1550 C CA . SER A 1 186 ? 9.363 -8.510 -22.028 1.00 74.25 186 SER A CA 1
ATOM 1551 C C . SER A 1 186 ? 10.773 -8.040 -22.375 1.00 74.25 186 SER A C 1
ATOM 1553 O O . SER A 1 186 ? 11.051 -7.710 -23.529 1.00 74.25 186 SER A O 1
ATOM 1555 N N . TYR A 1 187 ? 11.687 -8.097 -21.409 1.00 67.31 187 TYR A N 1
ATOM 1556 C CA . TYR A 1 187 ? 13.109 -7.888 -21.660 1.00 67.31 187 TYR A CA 1
ATOM 1557 C C . TYR A 1 187 ? 13.661 -8.995 -22.568 1.00 67.31 187 TYR A C 1
ATOM 1559 O O . TYR A 1 187 ? 13.694 -10.163 -22.176 1.00 67.31 187 TYR A O 1
ATOM 1567 N N . GLN A 1 188 ? 14.116 -8.630 -23.767 1.00 67.12 188 GLN A N 1
ATOM 1568 C CA . GLN A 1 188 ? 14.813 -9.549 -24.663 1.00 67.12 188 GLN A CA 1
ATOM 1569 C C . GLN A 1 188 ? 16.318 -9.308 -24.585 1.00 67.12 188 GLN A C 1
ATOM 1571 O O . GLN A 1 188 ? 16.798 -8.184 -24.721 1.00 67.12 188 GLN A O 1
ATOM 1576 N N . ARG A 1 189 ? 17.074 -10.382 -24.345 1.00 62.31 189 ARG A N 1
ATOM 1577 C CA . ARG A 1 189 ? 18.533 -10.342 -24.447 1.00 62.31 189 ARG A CA 1
ATOM 1578 C C . ARG A 1 189 ? 18.909 -10.447 -25.913 1.00 62.31 189 ARG A C 1
ATOM 1580 O O . ARG A 1 189 ? 18.390 -11.317 -26.607 1.00 62.31 189 ARG A O 1
ATOM 1587 N N . ALA A 1 190 ? 19.853 -9.616 -26.345 1.00 62.19 190 ALA A N 1
ATOM 1588 C CA . ALA A 1 190 ? 20.504 -9.806 -27.629 1.00 62.19 190 ALA A CA 1
ATOM 1589 C C . ALA A 1 190 ? 21.079 -11.229 -27.688 1.00 62.19 190 ALA A C 1
ATOM 1591 O O . ALA A 1 190 ? 21.953 -11.592 -26.893 1.00 62.19 190 ALA A O 1
ATOM 1592 N N . HIS A 1 191 ? 20.555 -12.037 -28.603 1.00 59.66 191 HIS A N 1
ATOM 1593 C CA . HIS A 1 191 ? 21.163 -13.306 -28.952 1.00 59.66 191 HIS A CA 1
ATOM 1594 C C . HIS A 1 191 ? 22.358 -13.010 -29.865 1.00 59.66 191 HIS A C 1
ATOM 1596 O O . HIS A 1 191 ? 22.298 -12.109 -30.704 1.00 59.66 191 HIS A O 1
ATOM 1602 N N . ARG A 1 192 ? 23.483 -13.707 -29.670 1.00 59.56 192 ARG A N 1
ATOM 1603 C CA . ARG A 1 192 ? 24.637 -13.580 -30.569 1.00 59.56 192 ARG A CA 1
ATOM 1604 C C . ARG A 1 192 ? 24.333 -14.356 -31.842 1.00 59.56 192 ARG A C 1
ATOM 1606 O O . ARG A 1 192 ? 24.802 -15.476 -32.016 1.00 59.56 192 ARG A O 1
ATOM 1613 N N . ASP A 1 193 ? 23.532 -13.764 -32.711 1.00 56.03 193 ASP A N 1
ATOM 1614 C CA . ASP A 1 193 ? 23.351 -14.284 -34.055 1.00 56.03 193 ASP A CA 1
ATOM 1615 C C . ASP A 1 193 ? 24.571 -13.849 -34.867 1.00 56.03 193 ASP A C 1
ATOM 1617 O O . ASP A 1 193 ? 24.719 -12.694 -35.268 1.00 56.03 193 ASP A O 1
ATOM 1621 N N . TYR A 1 194 ? 25.524 -14.768 -35.018 1.00 58.25 194 TYR A N 1
ATOM 1622 C CA . TYR A 1 194 ? 26.679 -14.555 -35.877 1.00 58.25 194 TYR A CA 1
ATOM 1623 C C . TYR A 1 194 ? 26.186 -14.529 -37.325 1.00 58.25 194 TYR A C 1
ATOM 1625 O O . TYR A 1 194 ? 25.837 -15.569 -37.875 1.00 58.25 194 TYR A O 1
ATOM 1633 N N . ALA A 1 195 ? 26.184 -13.353 -37.955 1.00 58.66 195 ALA A N 1
ATOM 1634 C CA . ALA A 1 195 ? 25.740 -13.175 -39.343 1.00 58.66 195 ALA A CA 1
ATOM 1635 C C . ALA A 1 195 ? 26.495 -14.061 -40.361 1.00 58.66 195 ALA A C 1
ATOM 1637 O O . ALA A 1 195 ? 25.980 -14.331 -41.439 1.00 58.66 195 ALA A O 1
ATOM 1638 N N . ASN A 1 196 ? 27.688 -14.548 -39.997 1.00 58.56 196 ASN A N 1
ATOM 1639 C CA . ASN A 1 196 ? 28.531 -15.421 -40.820 1.00 58.56 196 ASN A CA 1
ATOM 1640 C C . ASN A 1 196 ? 28.432 -16.914 -40.450 1.00 58.56 196 ASN A C 1
ATOM 1642 O O . ASN A 1 196 ? 29.257 -17.704 -40.905 1.00 58.56 196 ASN A O 1
ATOM 1646 N N . ALA A 1 197 ? 27.497 -17.319 -39.585 1.00 57.97 197 ALA A N 1
ATOM 1647 C CA . ALA A 1 197 ? 27.349 -18.726 -39.225 1.00 57.97 197 ALA A CA 1
ATOM 1648 C C . ALA A 1 197 ? 26.566 -19.481 -40.307 1.00 57.97 197 ALA A C 1
ATOM 1650 O O . ALA A 1 197 ? 25.373 -19.255 -40.502 1.00 57.97 197 ALA A O 1
ATOM 1651 N N . ASP A 1 198 ? 27.235 -20.412 -40.988 1.00 70.06 198 ASP A N 1
ATOM 1652 C CA . ASP A 1 198 ? 26.572 -21.382 -41.854 1.00 70.06 198 ASP A CA 1
ATOM 1653 C C . ASP A 1 198 ? 25.731 -22.348 -40.999 1.00 70.06 198 ASP A C 1
ATOM 1655 O O . ASP A 1 198 ? 26.246 -23.139 -40.201 1.00 70.06 198 ASP A O 1
ATOM 1659 N N . LEU A 1 199 ? 24.410 -22.270 -41.175 1.00 66.81 199 LEU A N 1
ATOM 1660 C CA . LEU A 1 199 ? 23.413 -23.110 -40.510 1.00 66.81 199 LEU A CA 1
ATOM 1661 C C . LEU A 1 199 ? 23.668 -24.610 -40.716 1.00 66.81 199 LEU A C 1
ATOM 1663 O O . LEU A 1 199 ? 23.329 -25.407 -39.838 1.00 66.81 199 LEU A O 1
ATOM 1667 N N . ASN A 1 200 ? 24.249 -25.007 -41.850 1.00 72.69 200 ASN A N 1
ATOM 1668 C CA . ASN A 1 200 ? 24.557 -26.408 -42.132 1.00 72.69 200 ASN A CA 1
ATOM 1669 C C . ASN A 1 200 ? 25.796 -26.865 -41.357 1.00 72.69 200 ASN A C 1
ATOM 1671 O O . ASN A 1 200 ? 25.725 -27.870 -40.646 1.00 72.69 200 ASN A O 1
ATOM 1675 N N . ALA A 1 201 ? 26.872 -26.073 -41.376 1.00 73.81 201 ALA A N 1
ATOM 1676 C CA . ALA A 1 201 ? 28.080 -26.347 -40.596 1.00 73.81 201 ALA A CA 1
ATOM 1677 C C . ALA A 1 201 ? 27.792 -26.422 -39.083 1.00 73.81 201 ALA A C 1
ATOM 1679 O O . ALA A 1 201 ? 28.343 -27.264 -38.369 1.00 73.81 201 ALA A O 1
ATOM 1680 N N . GLN A 1 202 ? 26.867 -25.597 -38.581 1.00 71.19 202 GLN A N 1
ATOM 1681 C CA . GLN A 1 202 ? 26.452 -25.634 -37.178 1.00 71.19 202 GLN A CA 1
ATOM 1682 C C . GLN A 1 202 ? 25.710 -26.933 -36.819 1.00 71.19 202 GLN A C 1
ATOM 1684 O O . GLN A 1 202 ? 25.956 -27.512 -35.757 1.00 71.19 202 GLN A O 1
ATOM 1689 N N . LYS A 1 203 ? 24.820 -27.423 -37.694 1.00 77.88 203 LYS A N 1
ATOM 1690 C CA . LYS A 1 203 ? 24.086 -28.685 -37.480 1.00 77.88 203 LYS A CA 1
ATOM 1691 C C . LYS A 1 203 ? 25.019 -29.892 -37.481 1.00 77.88 203 LYS A C 1
ATOM 1693 O O . LYS A 1 203 ? 24.879 -30.762 -36.619 1.00 77.88 203 LYS A O 1
ATOM 1698 N N . GLU A 1 204 ? 25.973 -29.931 -38.409 1.00 79.56 204 GLU A N 1
ATOM 1699 C CA . GLU A 1 204 ? 26.965 -31.005 -38.501 1.00 79.56 204 GLU A CA 1
ATOM 1700 C C . GLU A 1 204 ? 27.866 -31.049 -37.264 1.00 79.56 204 GLU A C 1
ATOM 1702 O O . GLU A 1 204 ? 28.049 -32.117 -36.675 1.00 79.56 204 GLU A O 1
ATOM 1707 N N . TRP A 1 205 ? 28.340 -29.890 -36.797 1.00 79.19 205 TRP A N 1
ATOM 1708 C CA . TRP A 1 205 ? 29.145 -29.795 -35.579 1.00 79.19 205 TRP A CA 1
ATOM 1709 C C . TRP A 1 205 ? 28.377 -30.265 -34.333 1.00 79.19 205 TRP A C 1
ATOM 1711 O O . TRP A 1 205 ? 28.887 -31.075 -33.558 1.00 79.19 205 TRP A O 1
ATOM 1721 N N . VAL A 1 206 ? 27.116 -29.843 -34.162 1.00 81.62 206 VAL A N 1
ATOM 1722 C CA . VAL A 1 206 ? 26.272 -30.294 -33.038 1.00 81.62 206 VAL A CA 1
ATOM 1723 C C . VAL A 1 206 ? 26.034 -31.809 -33.085 1.00 81.62 206 VAL A C 1
ATOM 1725 O O . VAL A 1 206 ? 26.061 -32.469 -32.043 1.00 81.62 206 VAL A O 1
ATOM 1728 N N . ALA A 1 207 ? 25.811 -32.381 -34.272 1.00 79.19 207 ALA A N 1
ATOM 1729 C CA . ALA A 1 207 ? 25.639 -33.823 -34.436 1.00 79.19 207 ALA A CA 1
ATOM 1730 C C . ALA A 1 207 ? 26.930 -34.602 -34.128 1.00 79.19 207 ALA A C 1
ATOM 1732 O O . ALA A 1 207 ? 26.868 -35.648 -33.477 1.00 79.19 207 ALA A O 1
ATOM 1733 N N . ALA A 1 208 ? 28.090 -34.085 -34.544 1.00 80.00 208 ALA A N 1
ATOM 1734 C CA . ALA A 1 208 ? 29.396 -34.672 -34.257 1.00 80.00 208 ALA A CA 1
ATOM 1735 C C . ALA A 1 208 ? 29.700 -34.678 -32.751 1.00 80.00 208 ALA A C 1
ATOM 1737 O O . ALA A 1 208 ? 30.014 -35.728 -32.195 1.00 80.00 208 ALA A O 1
ATOM 1738 N N . VAL A 1 209 ? 29.508 -33.547 -32.064 1.00 85.75 209 VAL A N 1
ATOM 1739 C CA . VAL A 1 209 ? 29.727 -33.434 -30.610 1.00 85.75 209 VAL A CA 1
ATOM 1740 C C . VAL A 1 209 ? 28.841 -34.412 -29.829 1.00 85.75 209 VAL A C 1
ATOM 1742 O O . VAL A 1 209 ? 29.320 -35.077 -28.911 1.00 85.75 209 VAL A O 1
ATOM 1745 N N . LYS A 1 210 ? 27.565 -34.565 -30.217 1.00 74.56 210 LYS A N 1
ATOM 1746 C CA . LYS A 1 210 ? 26.646 -35.530 -29.585 1.00 74.56 210 LYS A CA 1
ATOM 1747 C C . LYS A 1 210 ? 27.095 -36.983 -29.769 1.00 74.56 210 LYS A C 1
ATOM 1749 O O . LYS A 1 210 ? 27.009 -37.755 -28.821 1.00 74.56 210 LYS A O 1
ATOM 1754 N N . LYS A 1 211 ? 27.592 -37.357 -30.954 1.00 70.62 211 LYS A N 1
ATOM 1755 C CA . LYS A 1 211 ? 28.118 -38.711 -31.218 1.00 70.62 211 LYS A CA 1
ATOM 1756 C C . LYS A 1 211 ? 29.362 -39.015 -30.379 1.00 70.62 211 LYS A C 1
ATOM 1758 O O . LYS A 1 211 ? 29.456 -40.095 -29.798 1.00 70.62 211 LYS A O 1
ATOM 1763 N N . THR A 1 212 ? 30.276 -38.054 -30.259 1.00 67.44 212 THR A N 1
ATOM 1764 C CA . THR A 1 212 ? 31.487 -38.204 -29.438 1.00 67.44 212 THR A CA 1
ATOM 1765 C C . THR A 1 212 ? 31.143 -38.348 -27.953 1.00 67.44 212 THR A C 1
ATOM 1767 O O . THR A 1 212 ? 31.666 -39.240 -27.296 1.00 67.44 212 THR A O 1
ATOM 1770 N N . ALA A 1 213 ? 30.196 -37.554 -27.440 1.00 63.75 213 ALA A N 1
ATOM 1771 C CA . ALA A 1 213 ? 29.768 -37.617 -26.039 1.00 63.75 213 ALA A CA 1
ATOM 1772 C C . ALA A 1 213 ? 29.116 -38.958 -25.644 1.00 63.75 213 ALA A C 1
ATOM 1774 O O . ALA A 1 213 ? 29.264 -39.395 -24.508 1.00 63.75 213 ALA A O 1
ATOM 1775 N N . ILE A 1 214 ? 28.423 -39.626 -26.571 1.00 60.94 214 ILE A N 1
ATOM 1776 C CA . ILE A 1 214 ? 27.811 -40.947 -26.335 1.00 60.94 214 ILE A CA 1
ATOM 1777 C C . ILE A 1 214 ? 28.875 -42.056 -26.303 1.00 60.94 214 ILE A C 1
ATOM 1779 O O . ILE A 1 214 ? 28.734 -43.023 -25.563 1.00 60.94 214 ILE A O 1
ATOM 1783 N N . THR A 1 215 ? 29.959 -41.902 -27.067 1.00 59.44 215 THR A N 1
ATOM 1784 C CA . THR A 1 215 ? 31.010 -42.927 -27.208 1.00 59.44 215 THR A CA 1
ATOM 1785 C C . THR A 1 215 ? 31.958 -42.975 -26.002 1.00 59.44 215 THR A C 1
ATOM 1787 O O . THR A 1 215 ? 32.581 -43.996 -25.758 1.00 59.44 215 THR A O 1
ATOM 1790 N N . THR A 1 216 ? 32.067 -41.897 -25.219 1.00 52.16 216 THR A N 1
ATOM 1791 C CA . THR A 1 216 ? 32.953 -41.827 -24.037 1.00 52.16 216 THR A CA 1
ATOM 1792 C C . THR A 1 216 ? 32.317 -42.375 -22.746 1.00 52.16 216 THR A C 1
ATOM 1794 O O . THR A 1 216 ? 33.007 -42.505 -21.741 1.00 52.16 216 THR A O 1
ATOM 1797 N N . ILE A 1 217 ? 31.015 -42.690 -22.742 1.00 55.41 217 ILE A N 1
ATOM 1798 C CA . ILE A 1 217 ? 30.270 -43.136 -21.543 1.00 55.41 217 ILE A CA 1
ATOM 1799 C C . ILE A 1 217 ? 30.025 -44.668 -21.534 1.00 55.41 217 ILE A C 1
ATOM 1801 O O . ILE A 1 217 ? 29.455 -45.190 -20.578 1.00 55.41 217 ILE A O 1
ATOM 1805 N N . GLY A 1 218 ? 30.470 -45.403 -22.561 1.00 44.59 218 GLY A N 1
ATOM 1806 C CA . GLY A 1 218 ? 30.430 -46.876 -22.621 1.00 44.59 218 GLY A CA 1
ATOM 1807 C C . GLY A 1 218 ? 31.816 -47.487 -22.514 1.00 44.59 218 GLY A C 1
ATOM 1808 O O . GLY A 1 218 ? 31.922 -48.556 -21.878 1.00 44.59 218 GLY A O 1
#

Organism: Acaryochloris marina (strain MBIC 11017) (NCBI:txid329726)

pLDDT: mean 74.03, std 19.89, range [29.45, 94.31]

Nearest PDB structures (foldseek):
  8rkv-assembly1_R  TM=5.378E-01  e=2.815E-02  Scytonema hofmannii
  2lvs-assembly1_A  TM=3.172E-01  e=3.663E-02  Hyperthermus butylicus DSM 5456
  2avu-assembly1_A  TM=4.510E-01  e=3.996E+00  Escherichia coli
  8hkc-assembly1_E  TM=1.908E-01  e=1.070E+00  Escherichia coli K-12